Protein 3CTK (pdb70)

Structure (mmCIF, N/CA/C/O backbone):
data_3CTK
#
_entry.id   3CTK
#
_cell.length_a   40.838
_cell.length_b   77.501
_cell.length_c   79.383
_cell.angle_alpha   90.00
_cell.angle_beta   90.00
_cell.angle_gamma   90.00
#
_symmetry.space_group_name_H-M   'P 21 21 21'
#
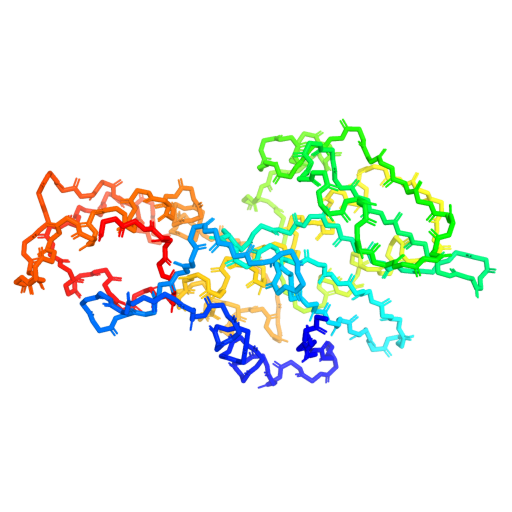loop_
_entity.id
_entity.type
_entity.pdbx_description
1 polymer 'rRNA N-glycosidase'
2 water water
#
loop_
_atom_site.group_PDB
_atom_site.id
_atom_site.type_symbol
_atom_site.label_atom_id
_atom_site.label_alt_id
_atom_site.label_comp_id
_atom_site.label_asym_id
_atom_site.label_entity_id
_atom_site.label_seq_id
_atom_site.pdbx_PDB_ins_code
_atom_site.Cartn_x
_atom_site.Cartn_y
_atom_site.Cartn_z
_atom_site.occupancy
_atom_site.B_iso_or_equiv
_atom_site.auth_seq_id
_atom_site.auth_comp_id
_atom_site.auth_asym_id
_atom_site.auth_atom_id
_atom_site.pdbx_PDB_model_num
ATOM 1 N N . TYR A 1 1 ? 9.382 52.219 7.310 1.00 13.48 1 TYR A N 1
ATOM 2 C CA . TYR A 1 1 ? 10.010 50.919 7.682 1.00 12.83 1 TYR A CA 1
ATOM 3 C C . TYR A 1 1 ? 11.202 51.150 8.608 1.00 12.61 1 TYR A C 1
ATOM 4 O O . TYR A 1 1 ? 11.927 52.137 8.461 1.00 13.89 1 TYR A O 1
ATOM 13 N N . ASN A 1 2 ? 11.402 50.248 9.564 1.00 10.99 2 ASN A N 1
ATOM 14 C CA . ASN A 1 2 ? 12.520 50.382 10.494 1.00 10.88 2 ASN A CA 1
ATOM 15 C C . ASN A 1 2 ? 13.811 49.909 9.843 1.00 10.32 2 ASN A C 1
ATOM 16 O O . ASN A 1 2 ? 13.785 49.117 8.900 1.00 8.91 2 ASN A O 1
ATOM 21 N N . THR A 1 3 ? 14.935 50.394 10.358 1.00 10.20 3 THR A N 1
ATOM 22 C CA . THR A 1 3 ? 16.249 50.041 9.835 1.00 10.80 3 THR A CA 1
ATOM 23 C C . THR A 1 3 ? 17.181 49.514 10.923 1.00 11.54 3 THR A C 1
ATOM 24 O O . THR A 1 3 ? 17.199 50.028 12.042 1.00 11.61 3 THR A O 1
ATOM 28 N N . VAL A 1 4 ? 17.941 48.478 10.585 1.00 8.21 4 VAL A N 1
ATOM 29 C CA . VAL A 1 4 ? 18.930 47.906 11.489 1.00 9.46 4 VAL A CA 1
ATOM 30 C C . VAL A 1 4 ? 20.224 48.073 10.701 1.00 9.91 4 VAL A C 1
ATOM 31 O O . VAL A 1 4 ? 20.228 47.896 9.482 1.00 10.06 4 VAL A O 1
ATOM 35 N N . SER A 1 5 ? 21.315 48.426 11.373 1.00 9.74 5 SER A N 1
ATOM 36 C CA . SER A 1 5 ? 22.570 48.653 10.660 1.00 9.62 5 SER A CA 1
ATOM 37 C C . SER A 1 5 ? 23.745 47.784 11.081 1.00 9.65 5 SER A C 1
ATOM 38 O O . SER A 1 5 ? 23.839 47.353 12.229 1.00 9.90 5 SER A O 1
ATOM 41 N N . PHE A 1 6 ? 24.644 47.543 10.131 1.00 8.68 6 PHE A N 1
ATOM 42 C CA . PHE A 1 6 ? 25.839 46.748 10.368 1.00 8.41 6 PHE A CA 1
ATOM 43 C C . PHE A 1 6 ? 27.001 47.301 9.544 1.00 8.75 6 PHE A C 1
ATOM 44 O O . PHE A 1 6 ? 26.932 47.356 8.315 1.00 7.74 6 PHE A O 1
ATOM 52 N N . ASN A 1 7 ? 28.058 47.732 10.227 1.00 7.46 7 ASN A N 1
ATOM 53 C CA . ASN A 1 7 ? 29.236 48.261 9.548 1.00 8.14 7 ASN A CA 1
ATOM 54 C C . ASN A 1 7 ? 30.267 47.141 9.491 1.00 7.31 7 ASN A C 1
ATOM 55 O O . ASN A 1 7 ? 30.632 46.575 10.522 1.00 8.03 7 ASN A O 1
ATOM 60 N N . LEU A 1 8 ? 30.734 46.823 8.286 1.00 7.70 8 LEU A N 1
ATOM 61 C CA . LEU A 1 8 ? 31.690 45.736 8.099 1.00 8.32 8 LEU A CA 1
ATOM 62 C C . LEU A 1 8 ? 33.068 45.980 8.709 1.00 10.13 8 LEU A C 1
ATOM 63 O O . LEU A 1 8 ? 33.921 45.095 8.698 1.00 10.56 8 LEU A O 1
ATOM 68 N N . GLY A 1 9 ? 33.276 47.178 9.242 1.00 9.67 9 GLY A N 1
ATOM 69 C CA . GLY A 1 9 ? 34.539 47.495 9.882 1.00 11.41 9 GLY A CA 1
ATOM 70 C C . GLY A 1 9 ? 34.441 47.227 11.376 1.00 12.48 9 GLY A C 1
ATOM 71 O O . GLY A 1 9 ? 35.414 47.390 12.115 1.00 13.62 9 GLY A O 1
ATOM 72 N N . GLU A 1 10 ? 33.256 46.811 11.817 1.00 12.09 10 GLU A N 1
ATOM 73 C CA . GLU A 1 10 ? 32.997 46.515 13.226 1.00 12.26 10 GLU A CA 1
ATOM 74 C C . GLU A 1 10 ? 32.367 45.130 13.319 1.00 12.37 10 GLU A C 1
ATOM 75 O O . GLU A 1 10 ? 31.256 44.978 13.826 1.00 12.85 10 GLU A O 1
ATOM 81 N N . ALA A 1 11 ? 33.082 44.122 12.831 1.00 11.63 11 ALA A N 1
ATOM 82 C CA . ALA A 1 11 ? 32.573 42.755 12.826 1.00 12.65 11 ALA A CA 1
ATOM 83 C C . ALA A 1 11 ? 32.058 42.248 14.171 1.00 12.45 11 ALA A C 1
ATOM 84 O O . ALA A 1 11 ? 31.108 41.471 14.217 1.00 10.79 11 ALA A O 1
ATOM 86 N N . TYR A 1 12 ? 32.672 42.690 15.264 1.00 12.47 12 TYR A N 1
ATOM 87 C CA . TYR A 1 12 ? 32.266 42.238 16.594 1.00 12.76 12 TYR A CA 1
ATOM 88 C C . TYR A 1 12 ? 30.843 42.633 16.993 1.00 12.57 12 TYR A C 1
ATOM 89 O O . TYR A 1 12 ? 30.307 42.116 17.973 1.00 12.60 12 TYR A O 1
ATOM 98 N N . GLU A 1 13 ? 30.229 43.538 16.235 1.00 11.18 13 GLU A N 1
ATOM 99 C CA . GLU A 1 13 ? 28.862 43.977 16.517 1.00 10.92 13 GLU A CA 1
ATOM 100 C C . GLU A 1 13 ? 27.827 43.038 15.893 1.00 9.81 13 GLU A C 1
ATOM 101 O O . GLU A 1 13 ? 26.622 43.182 16.118 1.00 9.32 13 GLU A O 1
ATOM 107 N N . TYR A 1 14 ? 28.306 42.073 15.118 1.00 8.57 14 TYR A N 1
ATOM 108 C CA . TYR A 1 14 ? 27.432 41.126 14.433 1.00 9.09 14 TYR A CA 1
ATOM 109 C C . TYR A 1 14 ? 26.372 40.467 15.319 1.00 9.27 14 TYR A C 1
ATOM 110 O O . TYR A 1 14 ? 25.188 40.468 14.978 1.00 9.44 14 TYR A O 1
ATOM 119 N N . PRO A 1 15 ? 26.774 39.887 16.461 1.00 9.77 15 PRO A N 1
ATOM 120 C CA . PRO A 1 15 ? 25.754 39.253 17.306 1.00 10.72 15 PRO A CA 1
ATOM 121 C C . PRO A 1 15 ? 24.629 40.201 17.728 1.00 10.06 15 PRO A C 1
ATOM 122 O O . PRO A 1 15 ? 23.460 39.808 17.772 1.00 11.05 15 PRO A O 1
ATOM 126 N N . THR A 1 16 ? 24.977 41.445 18.039 1.00 10.38 16 THR A N 1
ATOM 127 C CA . THR A 1 16 ? 23.973 42.426 18.446 1.00 9.94 16 THR A CA 1
ATOM 128 C C . THR A 1 16 ? 23.073 42.771 17.260 1.00 9.02 16 THR A C 1
ATOM 129 O O . THR A 1 16 ? 21.858 42.928 17.407 1.00 7.43 16 THR A O 1
ATOM 133 N N . PHE A 1 17 ? 23.688 42.883 16.088 1.00 8.71 17 PHE A N 1
ATOM 134 C CA . PHE A 1 17 ? 22.992 43.189 14.839 1.00 8.32 17 PHE A CA 1
ATOM 135 C C . PHE A 1 17 ? 21.930 42.129 14.530 1.00 8.33 17 PHE A C 1
ATOM 136 O O . PHE A 1 17 ? 20.777 42.452 14.229 1.00 7.02 17 PHE A O 1
ATOM 144 N N . ILE A 1 18 ? 22.322 40.861 14.603 1.00 8.10 18 ILE A N 1
ATOM 145 C CA . ILE A 1 18 ? 21.397 39.769 14.324 1.00 7.88 18 ILE A CA 1
ATOM 146 C C . ILE A 1 18 ? 20.255 39.731 15.336 1.00 8.27 18 ILE A C 1
ATOM 147 O O . ILE A 1 18 ? 19.111 39.474 14.969 1.00 7.92 18 ILE A O 1
ATOM 152 N N . GLN A 1 19 ? 20.553 39.990 16.607 1.00 8.10 19 GLN A N 1
ATOM 153 C CA . GLN A 1 19 ? 19.497 39.976 17.611 1.00 8.48 19 GLN A CA 1
ATOM 154 C C . GLN A 1 19 ? 18.520 41.118 17.359 1.00 8.03 19 GLN A C 1
ATOM 155 O O . GLN A 1 19 ? 17.307 40.947 17.514 1.00 7.54 19 GLN A O 1
ATOM 161 N N . ASP A 1 20 ? 19.033 42.279 16.957 1.00 7.16 20 ASP A N 1
ATOM 162 C CA . ASP A 1 20 ? 18.151 43.410 16.682 1.00 8.37 20 ASP A CA 1
ATOM 163 C C . ASP A 1 20 ? 17.249 43.122 15.483 1.00 7.47 20 ASP A C 1
ATOM 164 O O . ASP A 1 20 ? 16.097 43.565 15.447 1.00 7.41 20 ASP A O 1
ATOM 169 N N . LEU A 1 21 ? 17.766 42.380 14.505 1.00 6.60 21 LEU A N 1
ATOM 170 C CA . LEU A 1 21 ? 16.973 42.023 13.332 1.00 5.41 21 LEU A CA 1
ATOM 171 C C . LEU A 1 21 ? 15.871 41.049 13.750 1.00 4.88 21 LEU A C 1
ATOM 172 O O . LEU A 1 21 ? 14.725 41.172 13.314 1.00 5.01 21 LEU A O 1
ATOM 177 N N . ARG A 1 22 ? 16.205 40.085 14.604 1.00 3.45 22 ARG A N 1
ATOM 178 C CA . ARG A 1 22 ? 15.193 39.134 15.065 1.00 5.10 22 ARG A CA 1
ATOM 179 C C . ARG A 1 22 ? 14.074 39.867 15.804 1.00 6.26 22 ARG A C 1
ATOM 180 O O . ARG A 1 22 ? 12.908 39.499 15.693 1.00 5.41 22 ARG A O 1
ATOM 188 N N . ASN A 1 23 ? 14.436 40.896 16.566 1.00 6.53 23 ASN A N 1
ATOM 189 C CA . ASN A 1 23 ? 13.449 41.670 17.313 1.00 8.16 23 ASN A CA 1
ATOM 190 C C . ASN A 1 23 ? 12.437 42.313 16.364 1.00 7.89 23 ASN A C 1
ATOM 191 O O . ASN A 1 23 ? 11.252 42.425 16.684 1.00 7.18 23 ASN A O 1
ATOM 196 N N . GLU A 1 24 ? 12.908 42.737 15.197 1.00 6.40 24 GLU A N 1
ATOM 197 C CA . GLU A 1 24 ? 12.038 43.356 14.200 1.00 8.86 24 GLU A CA 1
ATOM 198 C C . GLU A 1 24 ? 11.140 42.323 13.517 1.00 8.61 24 GLU A C 1
ATOM 199 O O . GLU A 1 24 ? 10.026 42.637 13.099 1.00 10.75 24 GLU A O 1
ATOM 205 N N . LEU A 1 25 ? 11.629 41.092 13.414 1.00 7.21 25 LEU A N 1
ATOM 206 C CA . LEU A 1 25 ? 10.888 40.017 12.759 1.00 6.56 25 LEU A CA 1
ATOM 207 C C . LEU A 1 25 ? 9.917 39.273 13.680 1.00 6.42 25 LEU A C 1
ATOM 208 O O . LEU A 1 25 ? 8.921 38.711 13.216 1.00 6.72 25 LEU A O 1
ATOM 213 N N . ALA A 1 26 ? 10.210 39.262 14.977 1.00 7.51 26 ALA A N 1
ATOM 214 C CA . ALA A 1 26 ? 9.370 38.555 15.945 1.00 7.10 26 ALA A CA 1
ATOM 215 C C . ALA A 1 26 ? 8.069 39.297 16.221 1.00 8.94 26 ALA A C 1
ATOM 216 O O . ALA A 1 26 ? 7.926 39.950 17.255 1.00 9.18 26 ALA A O 1
ATOM 218 N N . LYS A 1 27 ? 7.118 39.174 15.298 1.00 8.27 27 LYS A N 1
ATOM 219 C CA . LYS A 1 27 ? 5.828 39.848 15.422 1.00 9.55 27 LYS A CA 1
ATOM 220 C C . LYS A 1 27 ? 4.658 38.901 15.665 1.00 9.41 27 LYS A C 1
ATOM 221 O O . LYS A 1 27 ? 3.536 39.347 15.912 1.00 9.95 27 LYS A O 1
ATOM 227 N N . GLY A 1 28 ? 4.909 37.599 15.582 1.00 8.72 28 GLY A N 1
ATOM 228 C CA . GLY A 1 28 ? 3.840 36.640 15.794 1.00 9.07 28 GLY A CA 1
ATOM 229 C C . GLY A 1 28 ? 3.802 36.109 17.215 1.00 9.76 28 GLY A C 1
ATOM 230 O O . GLY A 1 28 ? 4.630 36.478 18.045 1.00 9.76 28 GLY A O 1
ATOM 231 N N . THR A 1 29 ? 2.832 35.248 17.501 1.00 8.64 29 THR A N 1
ATOM 232 C CA . THR A 1 29 ? 2.710 34.659 18.830 1.00 9.65 29 THR A CA 1
ATOM 233 C C . THR A 1 29 ? 3.785 33.589 18.994 1.00 8.36 29 THR A C 1
ATOM 234 O O . THR A 1 29 ? 3.901 32.692 18.164 1.00 8.27 29 THR A O 1
ATOM 238 N N . PRO A 1 30 ? 4.591 33.675 20.063 1.00 8.74 30 PRO A N 1
ATOM 239 C CA . PRO A 1 30 ? 5.650 32.689 20.296 1.00 8.90 30 PRO A CA 1
ATOM 240 C C . PRO A 1 30 ? 5.112 31.265 20.406 1.00 9.33 30 PRO A C 1
ATOM 241 O O . PRO A 1 30 ? 3.983 31.051 20.845 1.00 9.06 30 PRO A O 1
ATOM 245 N N . VAL A 1 31 ? 5.926 30.297 19.999 1.00 7.69 31 VAL A N 1
ATOM 246 C CA . VAL A 1 31 ? 5.548 28.893 20.092 1.00 6.76 31 VAL A CA 1
ATOM 247 C C . VAL A 1 31 ? 6.760 28.166 20.665 1.00 6.44 31 VAL A C 1
ATOM 248 O O . VAL A 1 31 ? 7.890 28.378 20.221 1.00 6.12 31 VAL A O 1
ATOM 252 N N . CYS A 1 32 ? 6.517 27.329 21.669 1.00 5.94 32 CYS A N 1
ATOM 253 C CA . CYS A 1 32 ? 7.582 26.593 22.342 1.00 7.10 32 CYS A CA 1
ATOM 254 C C . CYS A 1 32 ? 8.721 27.538 22.753 1.00 7.78 32 CYS A C 1
ATOM 255 O O . CYS A 1 32 ? 9.906 27.217 22.605 1.00 6.76 32 CYS A O 1
ATOM 258 N N . GLN A 1 33 ? 8.340 28.708 23.266 1.00 6.93 33 GLN A N 1
ATOM 259 C CA . GLN A 1 33 ? 9.292 29.717 23.732 1.00 8.53 33 GLN A CA 1
ATOM 260 C C . GLN A 1 33 ? 10.237 30.255 22.660 1.00 7.51 33 GLN A C 1
ATOM 261 O O . GLN A 1 33 ? 11.348 30.691 22.972 1.00 8.62 33 GLN A O 1
ATOM 267 N N . LEU A 1 34 ? 9.791 30.223 21.408 1.00 6.55 34 LEU A N 1
ATOM 268 C CA . LEU A 1 34 ? 10.584 30.714 20.282 1.00 5.49 34 LEU A CA 1
ATOM 269 C C . LEU A 1 34 ? 9.803 31.780 19.511 1.00 6.06 34 LEU A C 1
ATOM 270 O O . LEU A 1 34 ? 8.574 31.725 19.429 1.00 6.31 34 LEU A O 1
ATOM 275 N N . PRO A 1 35 ? 10.509 32.772 18.945 1.00 6.04 35 PRO A N 1
ATOM 276 C CA . PRO A 1 35 ? 9.888 33.853 18.173 1.00 6.27 35 PRO A CA 1
ATOM 277 C C . PRO A 1 35 ? 9.283 33.275 16.889 1.00 6.40 35 PRO A C 1
ATOM 278 O O . PRO A 1 35 ? 9.737 32.238 16.400 1.00 5.41 35 PRO A O 1
ATOM 282 N N . VAL A 1 36 ? 8.262 33.943 16.354 1.00 4.63 36 VAL A N 1
ATOM 283 C CA . VAL A 1 36 ? 7.592 33.494 15.135 1.00 5.00 36 VAL A CA 1
ATOM 284 C C . VAL A 1 36 ? 7.237 34.708 14.273 1.00 5.50 36 VAL A C 1
ATOM 285 O O . VAL A 1 36 ? 6.889 35.766 14.802 1.00 6.48 36 VAL A O 1
ATOM 289 N N . THR A 1 37 ? 7.340 34.568 12.953 1.00 5.02 37 THR A N 1
ATOM 290 C CA . THR A 1 37 ? 6.999 35.674 12.056 1.00 6.20 37 THR A CA 1
ATOM 291 C C . THR A 1 37 ? 5.488 35.696 11.812 1.00 5.93 37 THR A C 1
ATOM 292 O O . THR A 1 37 ? 4.784 34.743 12.146 1.00 7.34 37 THR A O 1
ATOM 296 N N . LEU A 1 38 ? 4.997 36.794 11.242 1.00 6.42 38 LEU A N 1
ATOM 297 C CA . LEU A 1 38 ? 3.577 36.933 10.912 1.00 7.58 38 LEU A CA 1
ATOM 298 C C . LEU A 1 38 ? 3.392 36.595 9.432 1.00 7.35 38 LEU A C 1
ATOM 299 O O . LEU A 1 38 ? 4.208 36.994 8.602 1.00 8.92 38 LEU A O 1
ATOM 304 N N . GLN A 1 39 ? 2.323 35.873 9.099 1.00 7.40 39 GLN A N 1
ATOM 305 C CA . GLN A 1 39 ? 2.064 35.507 7.708 1.00 6.09 39 GLN A CA 1
ATOM 306 C C . GLN A 1 39 ? 1.620 36.713 6.885 1.00 6.03 39 GLN A C 1
ATOM 307 O O . GLN A 1 39 ? 1.988 36.841 5.721 1.00 6.95 39 GLN A O 1
ATOM 313 N N . THR A 1 40 ? 0.811 37.581 7.484 1.00 7.45 40 THR A N 1
ATOM 314 C CA . THR A 1 40 ? 0.352 38.784 6.796 1.00 8.65 40 THR A CA 1
ATOM 315 C C . THR A 1 40 ? 0.501 39.973 7.730 1.00 8.92 40 THR A C 1
ATOM 316 O O . THR A 1 40 ? 0.405 39.844 8.953 1.00 9.38 40 THR A O 1
ATOM 320 N N . ILE A 1 41 ? 0.744 41.139 7.148 1.00 8.67 41 ILE A N 1
ATOM 321 C CA . ILE A 1 41 ? 0.919 42.341 7.941 1.00 8.50 41 ILE A CA 1
ATOM 322 C C . ILE A 1 41 ? 0.635 43.539 7.045 1.00 9.17 41 ILE A C 1
ATOM 323 O O . ILE A 1 41 ? 0.673 43.421 5.823 1.00 9.51 41 ILE A O 1
ATOM 328 N N . ALA A 1 42 ? 0.327 44.679 7.653 1.00 11.36 42 ALA A N 1
ATOM 329 C CA . ALA A 1 42 ? 0.027 45.891 6.898 1.00 11.51 42 ALA A CA 1
ATOM 330 C C . ALA A 1 42 ? 1.184 46.250 5.972 1.00 12.41 42 ALA A C 1
ATOM 331 O O . ALA A 1 42 ? 2.348 46.078 6.331 1.00 11.66 42 ALA A O 1
ATOM 333 N N . ASP A 1 43 ? 0.869 46.761 4.785 1.00 12.92 43 ASP A N 1
ATOM 334 C CA . ASP A 1 43 ? 1.917 47.117 3.837 1.00 14.85 43 ASP A CA 1
ATOM 335 C C . ASP A 1 43 ? 2.953 48.077 4.427 1.00 14.46 43 ASP A C 1
ATOM 336 O O . ASP A 1 43 ? 4.127 48.030 4.052 1.00 14.21 43 ASP A O 1
ATOM 341 N N . ASP A 1 44 ? 2.529 48.933 5.356 1.00 15.44 44 ASP A N 1
ATOM 342 C CA . ASP A 1 44 ? 3.433 49.906 5.972 1.00 17.34 44 ASP A CA 1
ATOM 343 C C . ASP A 1 44 ? 4.409 49.310 6.984 1.00 16.36 44 ASP A C 1
ATOM 344 O O . ASP A 1 44 ? 5.281 50.018 7.494 1.00 15.74 44 ASP A O 1
ATOM 353 N N . LYS A 1 45 ? 4.270 48.021 7.282 1.00 14.15 45 LYS A N 1
ATOM 354 C CA . LYS A 1 45 ? 5.158 47.366 8.237 1.00 13.68 45 LYS A CA 1
ATOM 355 C C . LYS A 1 45 ? 5.682 46.064 7.644 1.00 10.83 45 LYS A C 1
ATOM 356 O O . LYS A 1 45 ? 6.283 45.240 8.342 1.00 9.28 45 LYS A O 1
ATOM 362 N N . ARG A 1 46 ? 5.468 45.908 6.342 1.00 8.67 46 ARG A N 1
ATOM 363 C CA . ARG A 1 46 ? 5.855 44.712 5.610 1.00 7.56 46 ARG A CA 1
ATOM 364 C C . ARG A 1 46 ? 7.356 44.469 5.451 1.00 6.60 46 ARG A C 1
ATOM 365 O O . ARG A 1 46 ? 7.775 43.323 5.294 1.00 4.48 46 ARG A O 1
ATOM 373 N N . PHE A 1 47 ? 8.166 45.523 5.497 1.00 7.09 47 PHE A N 1
ATOM 374 C CA . PHE A 1 47 ? 9.608 45.350 5.320 1.00 7.13 47 PHE A CA 1
ATOM 375 C C . PHE A 1 47 ? 10.488 45.956 6.400 1.00 8.43 47 PHE A C 1
ATOM 376 O O . PHE A 1 47 ? 10.096 46.892 7.094 1.00 8.47 47 PHE A O 1
ATOM 384 N N . VAL A 1 48 ? 11.687 45.398 6.538 1.00 6.86 48 VAL A N 1
ATOM 385 C CA . VAL A 1 48 ? 12.676 45.920 7.469 1.00 7.28 48 VAL A CA 1
ATOM 386 C C . VAL A 1 48 ? 13.890 46.175 6.587 1.00 7.27 48 VAL A C 1
ATOM 387 O O . VAL A 1 48 ? 14.189 45.384 5.693 1.00 6.75 48 VAL A O 1
ATOM 391 N N . LEU A 1 49 ? 14.571 47.291 6.815 1.00 6.43 49 LEU A N 1
ATOM 392 C CA . LEU A 1 49 ? 15.735 47.634 6.014 1.00 6.99 49 LEU A CA 1
ATOM 393 C C . LEU A 1 49 ? 17.031 47.351 6.768 1.00 6.88 49 LEU A C 1
ATOM 394 O O . LEU A 1 49 ? 17.149 47.637 7.960 1.00 5.53 49 LEU A O 1
ATOM 399 N N . VAL A 1 50 ? 17.999 46.779 6.061 1.00 7.07 50 VAL A N 1
ATOM 400 C CA . VAL A 1 50 ? 19.293 46.445 6.642 1.00 8.22 50 VAL A CA 1
ATOM 401 C C . VAL A 1 50 ? 20.382 47.240 5.926 1.00 8.24 50 VAL A C 1
ATOM 402 O O . VAL A 1 50 ? 20.699 46.970 4.769 1.00 7.29 50 VAL A O 1
ATOM 406 N N . ASP A 1 51 ? 20.940 48.227 6.621 1.00 8.34 51 ASP A N 1
ATOM 407 C CA . ASP A 1 51 ? 21.991 49.076 6.064 1.00 9.52 51 ASP A CA 1
ATOM 408 C C . ASP A 1 51 ? 23.368 48.477 6.316 1.00 9.64 51 ASP A C 1
ATOM 409 O O . ASP A 1 51 ? 23.826 48.418 7.459 1.00 11.47 51 ASP A O 1
ATOM 414 N N . ILE A 1 52 ? 24.024 48.038 5.247 1.00 6.68 52 ILE A N 1
ATOM 415 C CA . ILE A 1 52 ? 25.355 47.447 5.354 1.00 7.66 52 ILE A CA 1
ATOM 416 C C . ILE A 1 52 ? 26.366 48.413 4.759 1.00 7.26 52 ILE A C 1
ATOM 417 O O . ILE A 1 52 ? 26.268 48.778 3.585 1.00 7.50 52 ILE A O 1
ATOM 422 N N . THR A 1 53 ? 27.335 48.826 5.573 1.00 7.30 53 THR A N 1
ATOM 423 C CA . THR A 1 53 ? 28.360 49.767 5.132 1.00 6.99 53 THR A CA 1
ATOM 424 C C . THR A 1 53 ? 29.743 49.119 5.132 1.00 6.98 53 THR A C 1
ATOM 425 O O . THR A 1 53 ? 30.126 48.457 6.093 1.00 7.47 53 THR A O 1
ATOM 429 N N . THR A 1 54 ? 30.486 49.326 4.050 1.00 6.23 54 THR A N 1
ATOM 430 C CA . THR A 1 54 ? 31.829 48.762 3.906 1.00 6.84 54 THR A CA 1
ATOM 431 C C . THR A 1 54 ? 32.882 49.667 4.541 1.00 7.75 54 THR A C 1
ATOM 432 O O . THR A 1 54 ? 32.600 50.815 4.880 1.00 9.03 54 THR A O 1
ATOM 436 N N . THR A 1 55 ? 34.098 49.153 4.703 1.00 8.39 55 THR A N 1
ATOM 437 C CA . THR A 1 55 ? 35.166 49.968 5.268 1.00 8.99 55 THR A CA 1
ATOM 438 C C . THR A 1 55 ? 35.539 51.037 4.240 1.00 10.38 55 THR A C 1
ATOM 439 O O . THR A 1 55 ? 36.186 52.030 4.572 1.00 11.15 55 THR A O 1
ATOM 443 N N . SER A 1 56 ? 35.126 50.826 2.993 1.00 8.95 56 SER A N 1
ATOM 444 C CA . SER A 1 56 ? 35.401 51.777 1.922 1.00 10.79 56 SER A CA 1
ATOM 445 C C . SER A 1 56 ? 34.311 52.849 1.880 1.00 12.16 56 SER A C 1
ATOM 446 O O . SER A 1 56 ? 34.248 53.653 0.947 1.00 11.02 56 SER A O 1
ATOM 449 N N . LYS A 1 57 ? 33.440 52.831 2.886 1.00 10.97 57 LYS A N 1
ATOM 450 C CA . LYS A 1 57 ? 32.374 53.821 3.022 1.00 12.72 57 LYS A CA 1
ATOM 451 C C . LYS A 1 57 ? 31.219 53.746 2.026 1.00 12.97 57 LYS A C 1
ATOM 452 O O . LYS A 1 57 ? 30.562 54.753 1.755 1.00 13.78 57 LYS A O 1
ATOM 458 N N . LYS A 1 58 ? 30.969 52.562 1.480 1.00 10.84 58 LYS A N 1
ATOM 459 C CA . LYS A 1 58 ? 29.865 52.390 0.546 1.00 8.87 58 LYS A CA 1
ATOM 460 C C . LYS A 1 58 ? 28.754 51.637 1.274 1.00 9.07 58 LYS A C 1
ATOM 461 O O . LYS A 1 58 ? 29.015 50.684 2.010 1.00 9.07 58 LYS A O 1
ATOM 467 N N . THR A 1 59 ? 27.516 52.077 1.086 1.00 7.75 59 THR A N 1
ATOM 468 C CA . THR A 1 59 ? 26.390 51.440 1.751 1.00 7.04 59 THR A CA 1
ATOM 469 C C . THR A 1 59 ? 25.345 50.896 0.789 1.00 7.58 59 THR A C 1
ATOM 470 O O . THR A 1 59 ? 25.072 51.482 -0.261 1.00 6.57 59 THR A O 1
ATOM 474 N N . VAL A 1 60 ? 24.768 49.760 1.159 1.00 7.20 60 VAL A N 1
ATOM 475 C CA . VAL A 1 60 ? 23.703 49.151 0.380 1.00 6.32 60 VAL A CA 1
ATOM 476 C C . VAL A 1 60 ? 22.574 48.903 1.374 1.00 6.57 60 VAL A C 1
ATOM 477 O O . VAL A 1 60 ? 22.800 48.328 2.434 1.00 8.56 60 VAL A O 1
ATOM 484 N N . LYS A 1 61 ? 21.376 49.383 1.053 1.00 6.28 61 LYS A N 1
ATOM 485 C CA . LYS A 1 61 ? 20.218 49.201 1.922 1.00 7.05 61 LYS A CA 1
ATOM 486 C C . LYS A 1 61 ? 19.435 47.998 1.418 1.00 5.41 61 LYS A C 1
ATOM 487 O O . LYS A 1 61 ? 18.773 48.073 0.387 1.00 6.21 61 LYS A O 1
ATOM 493 N N . VAL A 1 62 ? 19.508 46.892 2.150 1.00 4.81 62 VAL A N 1
ATOM 494 C CA . VAL A 1 62 ? 18.828 45.659 1.758 1.00 4.68 62 VAL A CA 1
ATOM 495 C C . VAL A 1 62 ? 17.438 45.544 2.382 1.00 5.64 62 VAL A C 1
ATOM 496 O O . VAL A 1 62 ? 17.276 45.685 3.593 1.00 6.79 62 VAL A O 1
ATOM 500 N N . ALA A 1 63 ? 16.439 45.276 1.549 1.00 4.33 63 ALA A N 1
ATOM 501 C CA . ALA A 1 63 ? 15.063 45.148 2.022 1.00 3.66 63 ALA A CA 1
ATOM 502 C C . ALA A 1 63 ? 14.686 43.694 2.274 1.00 4.02 63 ALA A C 1
ATOM 503 O O . ALA A 1 63 ? 14.899 42.833 1.421 1.00 4.09 63 ALA A O 1
ATOM 505 N N . ILE A 1 64 ? 14.118 43.435 3.449 1.00 3.97 64 ILE A N 1
ATOM 506 C CA . ILE A 1 64 ? 13.701 42.089 3.832 1.00 3.77 64 ILE A CA 1
ATOM 507 C C . ILE A 1 64 ? 12.209 42.045 4.175 1.00 4.23 64 ILE A C 1
ATOM 508 O O . ILE A 1 64 ? 11.708 42.882 4.924 1.00 3.68 64 ILE A O 1
ATOM 513 N N . ASP A 1 65 ? 11.514 41.063 3.609 1.00 3.69 65 ASP A N 1
ATOM 514 C CA . ASP A 1 65 ? 10.082 40.849 3.832 1.00 4.49 65 ASP A CA 1
ATOM 515 C C . ASP A 1 65 ? 9.966 40.245 5.235 1.00 4.96 65 ASP A C 1
ATOM 516 O O . ASP A 1 65 ? 10.469 39.152 5.472 1.00 4.42 65 ASP A O 1
ATOM 521 N N . VAL A 1 66 ? 9.302 40.935 6.160 1.00 5.26 66 VAL A N 1
ATOM 522 C CA . VAL A 1 66 ? 9.208 40.418 7.525 1.00 5.83 66 VAL A CA 1
ATOM 523 C C . VAL A 1 66 ? 8.352 39.175 7.694 1.00 5.96 66 VAL A C 1
ATOM 524 O O . VAL A 1 66 ? 8.461 38.480 8.708 1.00 6.97 66 VAL A O 1
ATOM 528 N N . THR A 1 67 ? 7.506 38.875 6.717 1.00 5.77 67 THR A N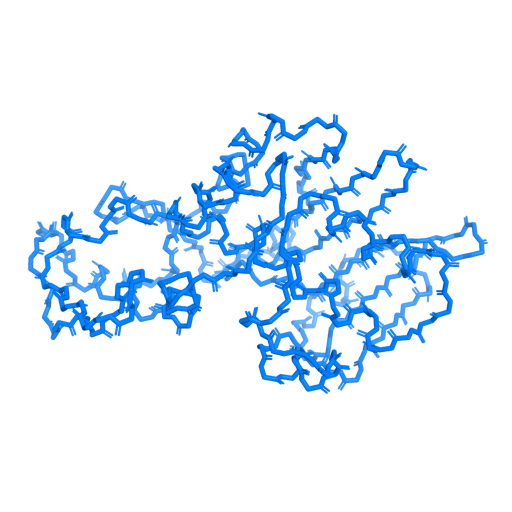 1
ATOM 529 C CA . THR A 1 67 ? 6.652 37.696 6.843 1.00 6.66 67 THR A CA 1
ATOM 530 C C . THR A 1 67 ? 7.420 36.393 6.637 1.00 6.86 67 THR A C 1
ATOM 531 O O . THR A 1 67 ? 7.098 35.376 7.256 1.00 8.12 67 THR A O 1
ATOM 535 N N . ASP A 1 68 ? 8.452 36.423 5.796 1.00 6.80 68 ASP A N 1
ATOM 536 C CA . ASP A 1 68 ? 9.225 35.217 5.509 1.00 6.71 68 ASP A CA 1
ATOM 537 C C . ASP A 1 68 ? 10.745 35.388 5.520 1.00 6.22 68 ASP A C 1
ATOM 538 O O . ASP A 1 68 ? 11.478 34.453 5.191 1.00 6.59 68 ASP A O 1
ATOM 543 N N . VAL A 1 69 ? 11.206 36.575 5.906 1.00 5.07 69 VAL A N 1
ATOM 544 C CA . VAL A 1 69 ? 12.630 36.910 5.961 1.00 6.14 69 VAL A CA 1
ATOM 545 C C . VAL A 1 69 ? 13.317 36.805 4.587 1.00 6.78 69 VAL A C 1
ATOM 546 O O . VAL A 1 69 ? 14.521 36.574 4.503 1.00 7.27 69 VAL A O 1
ATOM 550 N N . TYR A 1 70 ? 12.551 36.987 3.512 1.00 7.75 70 TYR A N 1
ATOM 551 C CA . TYR A 1 70 ? 13.109 36.938 2.159 1.00 7.02 70 TYR A CA 1
ATOM 552 C C . TYR A 1 70 ? 13.695 38.293 1.770 1.00 7.51 70 TYR A C 1
ATOM 553 O O . TYR A 1 70 ? 13.060 39.325 1.976 1.00 5.58 70 TYR A O 1
ATOM 562 N N . VAL A 1 71 ? 14.898 38.293 1.208 1.00 5.87 71 VAL A N 1
ATOM 563 C CA . VAL A 1 71 ? 15.490 39.537 0.732 1.00 5.04 71 VAL A CA 1
ATOM 564 C C . VAL A 1 71 ? 14.777 39.762 -0.603 1.00 5.25 71 VAL A C 1
ATOM 565 O O . VAL A 1 71 ? 14.663 38.832 -1.404 1.00 4.72 71 VAL A O 1
ATOM 569 N N . VAL A 1 72 ? 14.272 40.970 -0.837 1.00 4.50 72 VAL A N 1
ATOM 570 C CA . VAL A 1 72 ? 13.561 41.253 -2.084 1.00 4.13 72 VAL A CA 1
ATOM 571 C C . VAL A 1 72 ? 14.315 42.206 -3.013 1.00 4.49 72 VAL A C 1
ATOM 572 O O . VAL A 1 72 ? 13.993 42.311 -4.198 1.00 4.16 72 VAL A O 1
ATOM 576 N N . GLY A 1 73 ? 15.324 42.887 -2.477 1.00 3.58 73 GLY A N 1
ATOM 577 C CA . GLY A 1 73 ? 16.094 43.814 -3.287 1.00 2.52 73 GLY A CA 1
ATOM 578 C C . GLY A 1 73 ? 16.948 44.714 -2.423 1.00 3.17 73 GLY A C 1
ATOM 579 O O . GLY A 1 73 ? 17.035 44.519 -1.211 1.00 3.78 73 GLY A O 1
ATOM 580 N N . TYR A 1 74 ? 17.592 45.697 -3.039 1.00 2.67 74 TYR A N 1
ATOM 581 C CA . TYR A 1 74 ? 18.434 46.622 -2.296 1.00 2.93 74 TYR A CA 1
ATOM 582 C C . TYR A 1 74 ? 18.546 47.945 -3.025 1.00 5.27 74 TYR A C 1
ATOM 583 O O . TYR A 1 74 ? 18.144 48.070 -4.182 1.00 6.81 74 TYR A O 1
ATOM 592 N N . GLN A 1 75 ? 19.086 48.937 -2.334 1.00 5.19 75 GLN A N 1
ATOM 593 C CA . GLN A 1 75 ? 19.287 50.246 -2.928 1.00 5.48 75 GLN A CA 1
ATOM 594 C C . GLN A 1 75 ? 20.764 50.588 -2.796 1.00 6.58 75 GLN A C 1
ATOM 595 O O . GLN A 1 75 ? 21.337 50.497 -1.708 1.00 7.27 75 GLN A O 1
ATOM 601 N N . ASP A 1 76 ? 21.388 50.945 -3.910 1.00 7.20 76 ASP A N 1
ATOM 602 C CA . ASP A 1 76 ? 22.792 51.328 -3.891 1.00 9.33 76 ASP A CA 1
ATOM 603 C C . ASP A 1 76 ? 22.880 52.673 -4.602 1.00 9.50 76 ASP A C 1
ATOM 604 O O . ASP A 1 76 ? 21.930 53.461 -4.546 1.00 7.54 76 ASP A O 1
ATOM 609 N N . LYS A 1 77 ? 24.001 52.953 -5.254 1.00 9.46 77 LYS A N 1
ATOM 610 C CA . LYS A 1 77 ? 24.137 54.223 -5.954 1.00 12.57 77 LYS A CA 1
ATOM 611 C C . LYS A 1 77 ? 24.622 54.047 -7.384 1.00 11.69 77 LYS A C 1
ATOM 612 O O . LYS A 1 77 ? 25.296 53.074 -7.711 1.00 12.71 77 LYS A O 1
ATOM 618 N N . TRP A 1 78 ? 24.241 54.987 -8.238 1.00 12.98 78 TRP A N 1
ATOM 619 C CA . TRP A 1 78 ? 24.677 54.998 -9.628 1.00 13.84 78 TRP A CA 1
ATOM 620 C C . TRP A 1 78 ? 24.675 56.437 -10.113 1.00 14.78 78 TRP A C 1
ATOM 621 O O . TRP A 1 78 ? 23.653 57.118 -10.062 1.00 13.95 78 TRP A O 1
ATOM 632 N N . ASP A 1 79 ? 25.835 56.895 -10.569 1.00 17.72 79 ASP A N 1
ATOM 633 C CA . ASP A 1 79 ? 25.980 58.253 -11.072 1.00 20.44 79 ASP A CA 1
ATOM 634 C C . ASP A 1 79 ? 25.589 59.288 -10.018 1.00 21.31 79 ASP A C 1
ATOM 635 O O . ASP A 1 79 ? 24.982 60.312 -10.330 1.00 21.90 79 ASP A O 1
ATOM 640 N N . GLY A 1 80 ? 25.935 59.005 -8.766 1.00 21.86 80 GLY A N 1
ATOM 641 C CA . GLY A 1 80 ? 25.634 59.928 -7.684 1.00 21.71 80 GLY A CA 1
ATOM 642 C C . GLY A 1 80 ? 24.197 59.933 -7.203 1.00 21.37 80 GLY A C 1
ATOM 643 O O . GLY A 1 80 ? 23.838 60.718 -6.322 1.00 23.09 80 GLY A O 1
ATOM 644 N N . LYS A 1 81 ? 23.368 59.065 -7.771 1.00 19.24 81 LYS A N 1
ATOM 645 C CA . LYS A 1 81 ? 21.969 58.996 -7.374 1.00 17.48 81 LYS A CA 1
ATOM 646 C C . LYS A 1 81 ? 21.587 57.591 -6.920 1.00 13.86 81 LYS A C 1
ATOM 647 O O . LYS A 1 81 ? 22.268 56.618 -7.244 1.00 12.07 81 LYS A O 1
ATOM 653 N N . ASP A 1 82 ? 20.497 57.489 -6.167 1.00 11.16 82 ASP A N 1
ATOM 654 C CA . ASP A 1 82 ? 20.055 56.187 -5.682 1.00 10.13 82 ASP A CA 1
ATOM 655 C C . ASP A 1 82 ? 19.597 55.303 -6.830 1.00 7.51 82 ASP A C 1
ATOM 656 O O . ASP A 1 82 ? 19.162 55.788 -7.875 1.00 7.10 82 ASP A O 1
ATOM 661 N N . ARG A 1 83 ? 19.707 53.998 -6.625 1.00 6.16 83 ARG A N 1
ATOM 662 C CA . ARG A 1 83 ? 19.282 53.020 -7.616 1.00 6.09 83 ARG A CA 1
ATOM 663 C C . ARG A 1 83 ? 18.646 51.860 -6.869 1.00 5.83 83 ARG A C 1
ATOM 664 O O . ARG A 1 83 ? 19.241 51.324 -5.929 1.00 7.21 83 ARG A O 1
ATOM 672 N N . ALA A 1 84 ? 17.435 51.488 -7.277 1.00 4.65 84 ALA A N 1
ATOM 673 C CA . ALA A 1 84 ? 16.720 50.380 -6.651 1.00 5.70 84 ALA A CA 1
ATOM 674 C C . ALA A 1 84 ? 16.881 49.150 -7.527 1.00 5.40 84 ALA A C 1
ATOM 675 O O . ALA A 1 84 ? 16.643 49.199 -8.734 1.00 6.51 84 ALA A O 1
ATOM 677 N N . VAL A 1 85 ? 17.298 48.048 -6.917 1.00 3.25 85 VAL A N 1
ATOM 678 C CA . VAL A 1 85 ? 17.494 46.808 -7.647 1.00 3.33 85 VAL A CA 1
ATOM 679 C C . VAL A 1 85 ? 16.613 45.744 -7.010 1.00 5.34 85 VAL A C 1
ATOM 680 O O . VAL A 1 85 ? 16.736 45.452 -5.817 1.00 5.83 85 VAL A O 1
ATOM 684 N N . PHE A 1 86 ? 15.718 45.167 -7.805 1.00 4.99 86 PHE A N 1
ATOM 685 C CA . PHE A 1 86 ? 14.811 44.147 -7.293 1.00 5.62 86 PHE A CA 1
ATOM 686 C C . PHE A 1 86 ? 14.990 42.792 -7.951 1.00 5.18 86 PHE A C 1
ATOM 687 O O . PHE A 1 86 ? 15.289 42.698 -9.138 1.00 6.09 86 PHE A O 1
ATOM 695 N N . LEU A 1 87 ? 14.791 41.741 -7.166 1.00 5.18 87 LEU A N 1
ATOM 696 C CA . LEU A 1 87 ? 14.858 40.387 -7.689 1.00 5.32 87 LEU A CA 1
ATOM 697 C C . LEU A 1 87 ? 13.543 40.206 -8.440 1.00 6.46 87 LEU A C 1
ATOM 698 O O . LEU A 1 87 ? 12.581 40.937 -8.194 1.00 6.30 87 LEU A O 1
ATOM 703 N N . ASP A 1 88 ? 13.493 39.252 -9.362 1.00 5.11 88 ASP A N 1
ATOM 704 C CA . ASP A 1 88 ? 12.265 39.012 -10.106 1.00 8.22 88 ASP A CA 1
ATOM 705 C C . ASP A 1 88 ? 11.302 38.237 -9.209 1.00 8.89 88 ASP A C 1
ATOM 706 O O . ASP A 1 88 ? 11.717 37.585 -8.247 1.00 7.55 88 ASP A O 1
ATOM 711 N N . LYS A 1 89 ? 10.011 38.343 -9.504 1.00 9.73 89 LYS A N 1
ATOM 712 C CA . LYS A 1 89 ? 8.983 37.624 -8.756 1.00 10.92 89 LYS A CA 1
ATOM 713 C C . LYS A 1 89 ? 8.794 38.014 -7.288 1.00 10.74 89 LYS A C 1
ATOM 714 O O . LYS A 1 89 ? 8.364 37.186 -6.484 1.00 11.71 89 LYS A O 1
ATOM 720 N N . VAL A 1 90 ? 9.115 39.252 -6.926 1.00 8.43 90 VAL A N 1
ATOM 721 C CA . VAL A 1 90 ? 8.915 39.684 -5.546 1.00 8.20 90 VAL A CA 1
ATOM 722 C C . VAL A 1 90 ? 7.492 40.237 -5.425 1.00 10.04 90 VAL A C 1
ATOM 723 O O . VAL A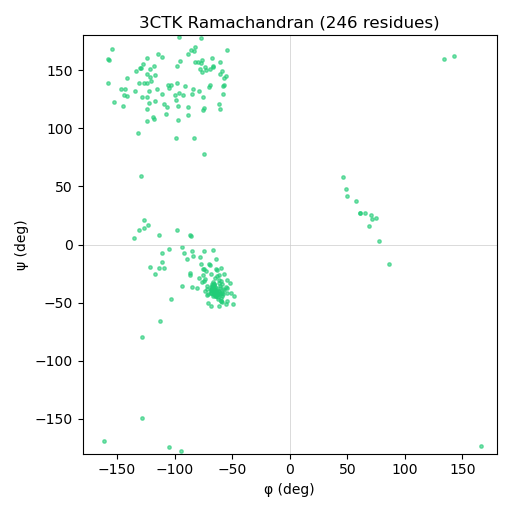 1 90 ? 6.844 40.526 -6.435 1.00 8.71 90 VAL A O 1
ATOM 727 N N . PRO A 1 91 ? 6.979 40.376 -4.192 1.00 10.29 91 PRO A N 1
ATOM 728 C CA . PRO A 1 91 ? 5.620 40.900 -4.011 1.00 10.23 91 PRO A CA 1
ATOM 729 C C . PRO A 1 91 ? 5.435 42.254 -4.691 1.00 10.02 91 PRO A C 1
ATOM 730 O O . PRO A 1 91 ? 6.356 43.069 -4.725 1.00 8.82 91 PRO A O 1
ATOM 734 N N . THR A 1 92 ? 4.243 42.496 -5.228 1.00 8.82 92 THR A N 1
ATOM 735 C CA . THR A 1 92 ? 3.973 43.768 -5.887 1.00 9.99 92 THR A CA 1
ATOM 736 C C . THR A 1 92 ? 4.183 44.914 -4.898 1.00 10.14 92 THR A C 1
ATOM 737 O O . THR A 1 92 ? 4.642 45.991 -5.276 1.00 10.72 92 THR A O 1
ATOM 741 N N . VAL A 1 93 ? 3.867 44.675 -3.628 1.00 9.05 93 VAL A N 1
ATOM 742 C CA . VAL A 1 93 ? 4.034 45.709 -2.615 1.00 9.02 93 VAL A CA 1
ATOM 743 C C . VAL A 1 93 ? 5.501 46.127 -2.491 1.00 7.66 93 VAL A C 1
ATOM 744 O O . VAL A 1 93 ? 5.800 47.253 -2.093 1.00 8.39 93 VAL A O 1
ATOM 748 N N . ALA A 1 94 ? 6.412 45.220 -2.834 1.00 7.48 94 ALA A N 1
ATOM 749 C CA . ALA A 1 94 ? 7.843 45.512 -2.758 1.00 7.09 94 ALA A CA 1
ATOM 750 C C . ALA A 1 94 ? 8.259 46.545 -3.807 1.00 7.61 94 ALA A C 1
ATOM 751 O O . ALA A 1 94 ? 8.875 47.562 -3.488 1.00 6.28 94 ALA A O 1
ATOM 753 N N . THR A 1 95 ? 7.924 46.283 -5.062 1.00 7.27 95 THR A N 1
ATOM 754 C CA . THR A 1 95 ? 8.291 47.205 -6.124 1.00 8.10 95 THR A CA 1
ATOM 755 C C . THR A 1 95 ? 7.460 48.484 -6.080 1.00 9.40 95 THR A C 1
ATOM 756 O O . THR A 1 95 ? 7.888 49.524 -6.575 1.00 10.14 95 THR A O 1
ATOM 760 N N . SER A 1 96 ? 6.281 48.417 -5.468 1.00 10.44 96 SER A N 1
ATOM 761 C CA . SER A 1 96 ? 5.417 49.591 -5.380 1.00 9.42 96 SER A CA 1
ATOM 762 C C . SER A 1 96 ? 5.729 50.522 -4.214 1.00 9.80 96 SER A C 1
ATOM 763 O O . SER A 1 96 ? 5.636 51.738 -4.357 1.00 11.08 96 SER A O 1
ATOM 766 N N . LYS A 1 97 ? 6.113 49.965 -3.069 1.00 8.53 97 LYS A N 1
ATOM 767 C CA . LYS A 1 97 ? 6.368 50.797 -1.896 1.00 9.02 97 LYS A CA 1
ATOM 768 C C . LYS A 1 97 ? 7.797 50.998 -1.403 1.00 7.56 97 LYS A C 1
ATOM 769 O O . LYS A 1 97 ? 8.061 51.949 -0.665 1.00 8.71 97 LYS A O 1
ATOM 775 N N . LEU A 1 98 ? 8.717 50.120 -1.783 1.00 5.97 98 LEU A N 1
ATOM 776 C CA . LEU A 1 98 ? 10.099 50.278 -1.337 1.00 6.11 98 LEU A CA 1
ATOM 777 C C . LEU A 1 98 ? 10.839 51.370 -2.092 1.00 5.99 98 LEU A C 1
ATOM 778 O O . LEU A 1 98 ? 10.566 51.619 -3.268 1.00 7.76 98 LEU A O 1
ATOM 783 N N . PHE A 1 99 ? 11.772 52.019 -1.399 1.00 6.11 99 PHE A N 1
ATOM 784 C CA . PHE A 1 99 ? 12.605 53.068 -1.987 1.00 6.43 99 PHE A CA 1
ATOM 785 C C . PHE A 1 99 ? 11.775 54.065 -2.791 1.00 7.99 99 PHE A C 1
ATOM 786 O O . PHE A 1 99 ? 12.013 54.283 -3.979 1.00 9.02 99 PHE A O 1
ATOM 794 N N . PRO A 1 100 ? 10.798 54.706 -2.136 1.00 9.35 100 PRO A N 1
ATOM 795 C CA . PRO A 1 100 ? 9.928 55.680 -2.800 1.00 10.18 100 PRO A CA 1
ATOM 796 C C . PRO A 1 100 ? 10.667 56.842 -3.458 1.00 9.05 100 PRO A C 1
ATOM 797 O O . PRO A 1 100 ? 11.609 57.396 -2.893 1.00 11.00 100 PRO A O 1
ATOM 801 N N . GLY A 1 101 ? 10.238 57.195 -4.664 1.00 9.24 101 GLY A N 1
ATOM 802 C CA . GLY A 1 101 ? 10.850 58.303 -5.369 1.00 9.94 101 GLY A CA 1
ATOM 803 C C . GLY A 1 101 ? 12.080 57.978 -6.191 1.00 9.37 101 GLY A C 1
ATOM 804 O O . GLY A 1 101 ? 12.475 58.775 -7.037 1.00 8.50 101 GLY A O 1
ATOM 805 N N . VAL A 1 102 ? 12.698 56.825 -5.945 1.00 9.16 102 VAL A N 1
ATOM 806 C CA . VAL A 1 102 ? 13.889 56.427 -6.699 1.00 7.74 102 VAL A CA 1
ATOM 807 C C . VAL A 1 102 ? 13.431 55.975 -8.089 1.00 8.48 102 VAL A C 1
ATOM 808 O O . VAL A 1 102 ? 12.711 54.985 -8.216 1.00 8.75 102 VAL A O 1
ATOM 812 N N . THR A 1 103 ? 13.846 56.703 -9.126 1.00 7.02 103 THR A N 1
ATOM 813 C CA . THR A 1 103 ? 13.428 56.389 -10.490 1.00 8.06 103 THR A CA 1
ATOM 814 C C . THR A 1 103 ? 14.258 55.358 -11.246 1.00 7.12 103 THR A C 1
ATOM 815 O O . THR A 1 103 ? 13.757 54.731 -12.182 1.00 7.53 103 THR A O 1
ATOM 819 N N . ASN A 1 104 ? 15.522 55.193 -10.866 1.00 6.99 104 ASN A N 1
ATOM 820 C CA . ASN A 1 104 ? 16.371 54.198 -11.512 1.00 6.75 104 ASN A CA 1
ATOM 821 C C . ASN A 1 104 ? 16.024 52.901 -10.792 1.00 6.68 104 ASN A C 1
ATOM 822 O O . ASN A 1 104 ? 16.606 52.593 -9.755 1.00 6.82 104 ASN A O 1
ATOM 827 N N . ARG A 1 105 ? 15.059 52.165 -11.334 1.00 6.01 105 ARG A N 1
ATOM 828 C CA . ARG A 1 105 ? 14.613 50.912 -10.732 1.00 5.36 105 ARG A CA 1
ATOM 829 C C . ARG A 1 105 ? 14.892 49.757 -11.686 1.00 6.38 105 ARG A C 1
ATOM 830 O O . ARG A 1 105 ? 14.451 49.754 -12.835 1.00 6.24 105 ARG A O 1
ATOM 838 N N . VAL A 1 106 ? 15.634 48.776 -11.195 1.00 5.35 106 VAL A N 1
ATOM 839 C CA . VAL A 1 106 ? 16.015 47.629 -12.000 1.00 6.56 106 VAL A CA 1
ATOM 840 C C . VAL A 1 106 ? 15.326 46.348 -11.556 1.00 7.69 106 VAL A C 1
ATOM 841 O O . VAL A 1 106 ? 15.323 46.015 -10.375 1.00 7.63 106 VAL A O 1
ATOM 845 N N . THR A 1 107 ? 14.723 45.646 -12.507 1.00 9.60 107 THR A N 1
ATOM 846 C CA . THR A 1 107 ? 14.090 44.373 -12.212 1.00 11.56 107 THR A CA 1
ATOM 847 C C . THR A 1 107 ? 15.011 43.342 -12.840 1.00 10.48 107 THR A C 1
ATOM 848 O O . THR A 1 107 ? 15.147 43.289 -14.064 1.00 9.48 107 THR A O 1
ATOM 852 N N . LEU A 1 108 ? 15.669 42.554 -11.994 1.00 7.99 108 LEU A N 1
ATOM 853 C CA . LEU A 1 108 ? 16.596 41.525 -12.450 1.00 8.42 108 LEU A CA 1
ATOM 854 C C . LEU A 1 108 ? 15.844 40.410 -13.178 1.00 8.90 108 LEU A C 1
ATOM 855 O O . LEU A 1 108 ? 14.632 40.260 -13.019 1.00 8.83 108 LEU A O 1
ATOM 860 N N . THR A 1 109 ? 16.566 39.633 -13.978 1.00 9.62 109 THR A N 1
ATOM 861 C CA . THR A 1 109 ? 15.947 38.555 -14.736 1.00 10.60 109 THR A CA 1
ATOM 862 C C . THR A 1 109 ? 15.794 37.265 -13.937 1.00 10.41 109 THR A C 1
ATOM 863 O O . THR A 1 109 ? 15.134 36.331 -14.390 1.00 13.04 109 THR A O 1
ATOM 867 N N . PHE A 1 110 ? 16.401 37.215 -12.755 1.00 8.76 110 PHE A N 1
ATOM 868 C CA . PHE A 1 110 ? 16.313 36.034 -11.901 1.00 8.23 110 PHE A CA 1
ATOM 869 C C . PHE A 1 110 ? 15.635 36.342 -10.565 1.00 8.79 110 PHE A C 1
ATOM 870 O O . PHE A 1 110 ? 15.648 37.485 -10.101 1.00 6.15 110 PHE A O 1
ATOM 878 N N . ASP A 1 111 ? 15.025 35.325 -9.958 1.00 9.76 111 ASP A N 1
ATOM 879 C CA . ASP A 1 111 ? 14.362 35.514 -8.672 1.00 10.44 111 ASP A CA 1
ATOM 880 C C . ASP A 1 111 ? 15.307 35.159 -7.526 1.00 10.28 111 ASP A C 1
ATOM 881 O O . ASP A 1 111 ? 16.466 34.804 -7.757 1.00 9.70 111 ASP A O 1
ATOM 886 N N . GLY A 1 112 ? 14.810 35.250 -6.296 1.00 9.48 112 GLY A N 1
ATOM 887 C CA . GLY A 1 112 ? 15.645 34.979 -5.139 1.00 9.72 112 GLY A CA 1
ATOM 888 C C . GLY A 1 112 ? 15.811 33.551 -4.650 1.00 9.70 112 GLY A C 1
ATOM 889 O O . GLY A 1 112 ? 16.402 33.336 -3.591 1.00 10.09 112 GLY A O 1
ATOM 890 N N . SER A 1 113 ? 15.302 32.572 -5.389 1.00 8.59 113 SER A N 1
ATOM 891 C CA . SER A 1 113 ? 15.452 31.186 -4.964 1.00 7.40 113 SER A CA 1
ATOM 892 C C . SER A 1 113 ? 16.922 30.813 -5.113 1.00 6.92 113 SER A C 1
ATOM 893 O O . SER A 1 113 ? 17.622 31.355 -5.967 1.00 4.21 113 SER A O 1
ATOM 896 N N . TYR A 1 114 ? 17.409 29.892 -4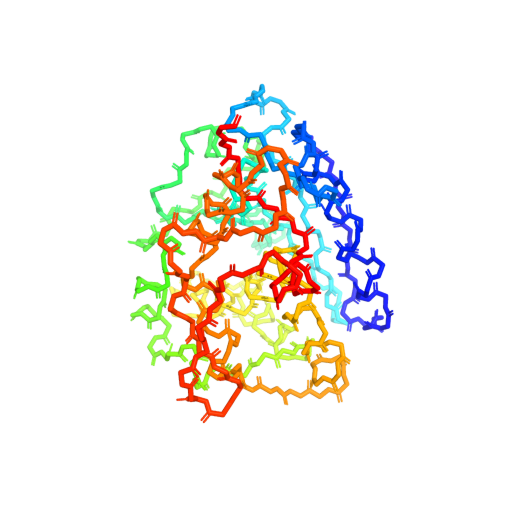.288 1.00 5.89 114 TYR A N 1
ATOM 897 C CA . TYR A 1 114 ? 18.812 29.521 -4.400 1.00 5.61 114 TYR A CA 1
ATOM 898 C C . TYR A 1 114 ? 19.159 28.924 -5.760 1.00 7.00 114 TYR A C 1
ATOM 899 O O . TYR A 1 114 ? 20.262 29.128 -6.264 1.00 8.46 114 TYR A O 1
ATOM 908 N N . GLN A 1 115 ? 18.224 28.200 -6.365 1.00 7.53 115 GLN A N 1
ATOM 909 C CA . GLN A 1 115 ? 18.503 27.587 -7.657 1.00 8.85 115 GLN A CA 1
ATOM 910 C C . GLN A 1 115 ? 18.750 28.624 -8.742 1.00 8.87 115 GLN A C 1
ATOM 911 O O . GLN A 1 115 ? 19.689 28.494 -9.528 1.00 8.53 115 GLN A O 1
ATOM 917 N N . LYS A 1 116 ? 17.916 29.657 -8.783 1.00 7.19 116 LYS A N 1
ATOM 918 C CA . LYS A 1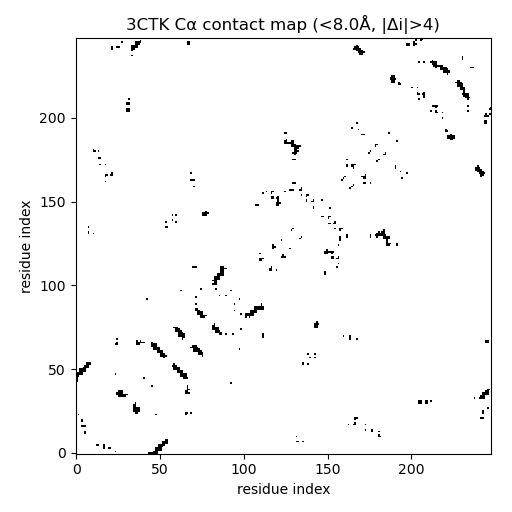 116 ? 18.075 30.695 -9.794 1.00 6.76 116 LYS A CA 1
ATOM 919 C C . LYS A 1 116 ? 19.300 31.556 -9.511 1.00 5.63 116 LYS A C 1
ATOM 920 O O . LYS A 1 116 ? 19.987 31.987 -10.438 1.00 5.82 116 LYS A O 1
ATOM 926 N N . LEU A 1 117 ? 19.578 31.802 -8.233 1.00 5.45 117 LEU A N 1
ATOM 927 C CA . LEU A 1 117 ? 20.737 32.606 -7.859 1.00 5.20 117 LEU A CA 1
ATOM 928 C C . LEU A 1 117 ? 22.056 31.922 -8.198 1.00 5.09 117 LEU A C 1
ATOM 929 O O . LEU A 1 117 ? 22.971 32.559 -8.719 1.00 5.18 117 LEU A O 1
ATOM 934 N N . VAL A 1 118 ? 22.172 30.632 -7.895 1.00 6.48 118 VAL A N 1
ATOM 935 C CA . VAL A 1 118 ? 23.417 29.927 -8.192 1.00 6.41 118 VAL A CA 1
ATOM 936 C C . VAL A 1 118 ? 23.620 29.811 -9.702 1.00 7.94 118 VAL A C 1
ATOM 937 O O . VAL A 1 118 ? 24.753 29.856 -10.186 1.00 6.08 118 VAL A O 1
ATOM 941 N N . ASN A 1 119 ? 22.524 29.673 -10.444 1.00 8.24 119 ASN A N 1
ATOM 942 C CA . ASN A 1 119 ? 22.615 29.571 -11.900 1.00 8.94 119 ASN A CA 1
ATOM 943 C C . ASN A 1 119 ? 23.128 30.877 -12.501 1.00 7.60 119 ASN A C 1
ATOM 944 O O . ASN A 1 119 ? 23.846 30.872 -13.503 1.00 8.39 119 ASN A O 1
ATOM 949 N N . ALA A 1 120 ? 22.757 31.995 -11.889 1.00 5.33 120 ALA A N 1
ATOM 950 C CA . ALA A 1 120 ? 23.187 33.301 -12.378 1.00 5.40 120 ALA A CA 1
ATOM 951 C C . ALA A 1 120 ? 24.607 33.618 -11.918 1.00 4.62 120 ALA A C 1
ATOM 952 O O . ALA A 1 120 ? 25.398 34.203 -12.663 1.00 5.74 120 ALA A O 1
ATOM 954 N N . ALA A 1 121 ? 24.933 33.219 -10.693 1.00 4.92 121 ALA A N 1
ATOM 955 C CA . ALA A 1 121 ? 26.260 33.467 -10.129 1.00 5.32 121 ALA A CA 1
ATOM 956 C C . ALA A 1 121 ? 27.300 32.521 -10.725 1.00 5.87 121 ALA A C 1
ATOM 957 O O . ALA A 1 121 ? 28.489 32.841 -10.773 1.00 5.77 121 ALA A O 1
ATOM 959 N N . LYS A 1 122 ? 26.828 31.359 -11.173 1.00 6.27 122 LYS A N 1
ATOM 960 C CA . LYS A 1 122 ? 27.659 30.319 -11.772 1.00 6.65 122 LYS A CA 1
ATOM 961 C C . LYS A 1 122 ? 28.543 29.621 -10.746 1.00 7.34 122 LYS A C 1
ATOM 962 O O . LYS A 1 122 ? 29.568 29.026 -11.084 1.00 7.71 122 LYS A O 1
ATOM 968 N N . VAL A 1 123 ? 28.127 29.698 -9.487 1.00 7.54 123 VAL A N 1
ATOM 969 C CA . VAL A 1 123 ? 28.850 29.072 -8.387 1.00 7.72 123 VAL A CA 1
ATOM 970 C C . VAL A 1 123 ? 27.831 28.617 -7.348 1.00 8.32 123 VAL A C 1
ATOM 971 O O . VAL A 1 123 ? 26.915 29.360 -6.997 1.00 6.20 123 VAL A O 1
ATOM 975 N N . ASP A 1 124 ? 27.985 27.390 -6.864 1.00 9.26 124 ASP A N 1
ATOM 976 C CA . ASP A 1 124 ? 27.054 26.860 -5.878 1.00 11.82 124 ASP A CA 1
ATOM 977 C C . ASP A 1 124 ? 27.387 27.311 -4.455 1.00 9.61 124 ASP A C 1
ATOM 978 O O . ASP A 1 124 ? 28.530 27.665 -4.156 1.00 9.04 124 ASP A O 1
ATOM 983 N N . ARG A 1 125 ? 26.381 27.291 -3.581 1.00 6.51 125 ARG A N 1
ATOM 984 C CA . ARG A 1 125 ? 26.555 27.708 -2.191 1.00 6.76 125 ARG A CA 1
ATOM 985 C C . ARG A 1 125 ? 27.734 27.048 -1.479 1.00 7.68 125 ARG A C 1
ATOM 986 O O . ARG A 1 125 ? 28.465 27.705 -0.738 1.00 7.14 125 ARG A O 1
ATOM 994 N N . LYS A 1 126 ? 27.919 25.752 -1.700 1.00 9.19 126 LYS A N 1
ATOM 995 C CA . LYS A 1 126 ? 29.001 25.030 -1.041 1.00 10.01 126 LYS A CA 1
ATOM 996 C C . LYS A 1 126 ? 30.395 25.516 -1.433 1.00 10.21 126 LYS A C 1
ATOM 997 O O . LYS A 1 126 ? 31.356 25.293 -0.694 1.00 9.70 126 LYS A O 1
ATOM 1003 N N . ASP A 1 127 ? 30.505 26.182 -2.582 1.00 9.48 127 ASP A N 1
ATOM 1004 C CA . ASP A 1 127 ? 31.796 26.679 -3.061 1.00 10.13 127 ASP A CA 1
ATOM 1005 C C . ASP A 1 127 ? 32.010 28.183 -2.912 1.00 10.87 127 ASP A C 1
ATOM 1006 O O . ASP A 1 127 ? 33.091 28.688 -3.220 1.00 10.64 127 ASP A O 1
ATOM 1011 N N . LEU A 1 128 ? 30.993 28.900 -2.447 1.00 9.20 128 LEU A N 1
ATOM 1012 C CA . LEU A 1 128 ? 31.105 30.347 -2.288 1.00 9.38 128 LEU A CA 1
ATOM 1013 C C . LEU A 1 128 ? 31.463 30.742 -0.858 1.00 10.21 128 LEU A C 1
ATOM 1014 O O . LEU A 1 128 ? 30.713 30.469 0.079 1.00 8.84 128 LEU A O 1
ATOM 1019 N N . GLU A 1 129 ? 32.607 31.400 -0.698 1.00 9.46 129 GLU A N 1
ATOM 1020 C CA . GLU A 1 129 ? 33.070 31.817 0.620 1.00 9.98 129 GLU A CA 1
ATOM 1021 C C . GLU A 1 129 ? 32.216 32.918 1.231 1.00 8.77 129 GLU A C 1
ATOM 1022 O O . GLU A 1 129 ? 31.834 33.872 0.556 1.00 8.59 129 GLU A O 1
ATOM 1028 N N . LEU A 1 130 ? 31.928 32.769 2.518 1.00 6.69 130 LEU A N 1
ATOM 1029 C CA . LEU A 1 130 ? 31.135 33.735 3.264 1.00 6.50 130 LEU A CA 1
ATOM 1030 C C . LEU A 1 130 ? 32.054 34.423 4.271 1.00 6.90 130 LEU A C 1
ATOM 1031 O O . LEU A 1 130 ? 33.127 33.911 4.596 1.00 6.64 130 LEU A O 1
ATOM 1036 N N . GLY A 1 131 ? 31.624 35.574 4.770 1.00 6.39 131 GLY A N 1
ATOM 1037 C CA . GLY A 1 131 ? 32.430 36.305 5.729 1.00 7.45 131 GLY A CA 1
ATOM 1038 C C . GLY A 1 131 ? 32.318 37.796 5.504 1.00 7.29 131 GLY A C 1
ATOM 1039 O O . GLY A 1 131 ? 31.905 38.237 4.435 1.00 7.46 131 GLY A O 1
ATOM 1040 N N . VAL A 1 132 ? 32.692 38.580 6.508 1.00 8.15 132 VAL A N 1
ATOM 1041 C CA . VAL A 1 132 ? 32.605 40.029 6.402 1.00 8.33 132 VAL A CA 1
ATOM 1042 C C . VAL A 1 132 ? 33.431 40.615 5.262 1.00 7.87 132 VAL A C 1
ATOM 1043 O O . VAL A 1 132 ? 32.968 41.514 4.554 1.00 7.01 132 VAL A O 1
ATOM 1047 N N . TYR A 1 133 ? 34.647 40.110 5.076 1.00 6.94 133 TYR A N 1
ATOM 1048 C CA . TYR A 1 133 ? 35.519 40.612 4.018 1.00 7.59 133 TYR A CA 1
ATOM 1049 C C . TYR A 1 133 ? 34.973 40.233 2.647 1.00 7.77 133 TYR A C 1
ATOM 1050 O O . TYR A 1 133 ? 34.999 41.038 1.710 1.00 7.41 133 TYR A O 1
ATOM 1059 N N . LYS A 1 134 ? 34.487 39.001 2.529 1.00 6.12 134 LYS A N 1
ATOM 1060 C CA . LYS A 1 134 ? 33.926 38.531 1.269 1.00 5.70 134 LYS A CA 1
ATOM 1061 C C . LYS A 1 134 ? 32.667 39.322 0.941 1.00 6.17 134 LYS A C 1
ATOM 1062 O O . LYS A 1 134 ? 32.420 39.647 -0.217 1.00 6.05 134 LYS A O 1
ATOM 1068 N N . LEU A 1 135 ? 31.866 39.627 1.960 1.00 5.47 135 LEU A N 1
ATOM 1069 C CA . LEU A 1 135 ? 30.648 40.395 1.733 1.00 5.21 135 LEU A CA 1
ATOM 1070 C C . LEU A 1 135 ? 31.037 41.779 1.229 1.00 5.14 135 LEU A C 1
ATOM 1071 O O . LEU A 1 135 ? 30.458 42.276 0.265 1.00 5.78 135 LEU A O 1
ATOM 1076 N N . GLU A 1 136 ? 32.035 42.395 1.860 1.00 5.12 136 GLU A N 1
ATOM 1077 C CA . GLU A 1 136 ? 32.466 43.717 1.419 1.00 6.63 136 GLU A CA 1
ATOM 1078 C C . GLU A 1 136 ? 32.970 43.676 -0.020 1.00 6.58 136 GLU A C 1
ATOM 1079 O O . GLU A 1 136 ? 32.693 44.580 -0.806 1.00 5.18 136 GLU A O 1
ATOM 1085 N N . PHE A 1 137 ? 33.704 42.623 -0.368 1.00 6.59 137 PHE A N 1
ATOM 1086 C CA . PHE A 1 137 ? 34.223 42.486 -1.725 1.00 7.60 137 PHE A CA 1
ATOM 1087 C C . PHE A 1 137 ? 33.081 42.425 -2.741 1.00 6.90 137 PHE A C 1
ATOM 1088 O O . PHE A 1 137 ? 33.157 43.039 -3.810 1.00 6.47 137 PHE A O 1
ATOM 1096 N N . SER A 1 138 ? 32.026 41.683 -2.415 1.00 6.87 138 SER A N 1
ATOM 1097 C CA . SER A 1 138 ? 30.892 41.559 -3.327 1.00 7.00 138 SER A CA 1
ATOM 1098 C C . SER A 1 138 ? 30.155 42.887 -3.479 1.00 7.51 138 SER A C 1
ATOM 1099 O O . SER A 1 138 ? 29.618 43.183 -4.547 1.00 6.26 138 SER A O 1
ATOM 1102 N N . ILE A 1 139 ? 30.131 43.689 -2.416 1.00 5.60 139 ILE A N 1
ATOM 1103 C CA . ILE A 1 139 ? 29.472 44.992 -2.477 1.00 6.33 139 ILE A CA 1
ATOM 1104 C C . ILE A 1 139 ? 30.305 45.924 -3.358 1.00 6.76 139 ILE A C 1
ATOM 1105 O O . ILE A 1 139 ? 29.772 46.662 -4.185 1.00 5.68 139 ILE A O 1
ATOM 1110 N N . GLU A 1 140 ? 31.620 45.877 -3.184 1.00 6.74 140 GLU A N 1
ATOM 1111 C CA . GLU A 1 140 ? 32.528 46.702 -3.976 1.00 8.65 140 GLU A CA 1
ATOM 1112 C C . GLU A 1 140 ? 32.426 46.379 -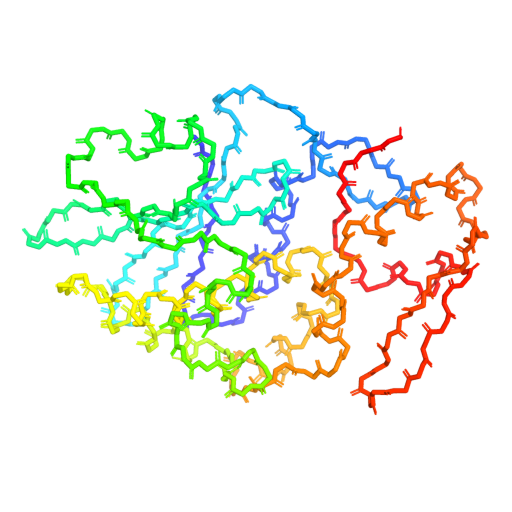5.462 1.00 8.06 140 GLU A C 1
ATOM 1113 O O . GLU A 1 140 ? 32.637 47.243 -6.313 1.00 8.39 140 GLU A O 1
ATOM 1119 N N . ALA A 1 141 ? 32.099 45.132 -5.771 1.00 7.17 141 ALA A N 1
ATOM 1120 C CA . ALA A 1 141 ? 32.003 44.700 -7.159 1.00 8.58 141 ALA A CA 1
ATOM 1121 C C . ALA A 1 141 ? 30.759 45.185 -7.900 1.00 8.80 141 ALA A C 1
ATOM 1122 O O . ALA A 1 141 ? 30.760 45.239 -9.130 1.00 10.18 141 ALA A O 1
ATOM 1124 N N . ILE A 1 142 ? 29.711 45.546 -7.163 1.00 8.56 142 ILE A N 1
ATOM 1125 C CA . ILE A 1 142 ? 28.466 45.988 -7.790 1.00 8.15 142 ILE A CA 1
ATOM 1126 C C . ILE A 1 142 ? 28.058 47.426 -7.490 1.00 7.97 142 ILE A C 1
ATOM 1127 O O . ILE A 1 142 ? 27.338 48.045 -8.270 1.00 8.50 142 ILE A O 1
ATOM 1132 N N . HIS A 1 143 ? 28.507 47.952 -6.358 1.00 7.01 143 HIS A N 1
ATOM 1133 C CA . HIS A 1 143 ? 28.145 49.306 -5.963 1.00 9.15 143 HIS A CA 1
ATOM 1134 C C . HIS A 1 143 ? 28.607 50.375 -6.955 1.00 8.56 143 HIS A C 1
ATOM 1135 O O . HIS A 1 143 ? 29.797 50.500 -7.234 1.00 10.27 143 HIS A O 1
ATOM 1142 N N . GLY A 1 144 ? 27.656 51.138 -7.486 1.00 8.31 144 GLY A N 1
ATOM 1143 C CA . GLY A 1 144 ? 27.986 52.197 -8.427 1.00 9.18 144 GLY A CA 1
ATOM 1144 C C . GLY A 1 144 ? 28.499 51.732 -9.776 1.00 10.14 144 GLY A C 1
ATOM 1145 O O . GLY A 1 144 ? 29.067 52.521 -10.537 1.00 11.50 144 GLY A O 1
ATOM 1146 N N . LYS A 1 145 ? 28.296 50.455 -10.086 1.00 8.96 145 LYS A N 1
ATOM 1147 C CA . LYS A 1 145 ? 28.752 49.898 -11.353 1.00 10.17 145 LYS A CA 1
ATOM 1148 C C . LYS A 1 145 ? 27.590 49.472 -12.238 1.00 9.58 145 LYS A C 1
ATOM 1149 O O . LYS A 1 145 ? 26.461 49.348 -11.769 1.00 9.93 145 LYS A O 1
ATOM 1155 N N . THR A 1 146 ? 27.860 49.264 -13.524 1.00 11.23 146 THR A N 1
ATOM 1156 C CA . THR A 1 146 ? 26.807 48.840 -14.436 1.00 11.88 146 THR A CA 1
ATOM 1157 C C . THR A 1 146 ? 26.262 47.501 -13.951 1.00 12.05 146 THR A C 1
ATOM 1158 O O . THR A 1 146 ? 27.000 46.692 -13.389 1.00 12.17 146 THR A O 1
ATOM 1162 N N . ILE A 1 147 ? 24.968 47.283 -14.163 1.00 11.56 147 ILE A N 1
ATOM 1163 C CA . ILE A 1 147 ? 24.306 46.056 -13.735 1.00 10.01 147 ILE A CA 1
ATOM 1164 C C . ILE A 1 147 ? 24.887 44.800 -14.386 1.00 10.31 147 ILE A C 1
ATOM 1165 O O . ILE A 1 147 ? 24.827 44.628 -15.606 1.00 10.23 147 ILE A O 1
ATOM 1170 N N . ASN A 1 148 ? 25.458 43.933 -13.557 1.00 9.24 148 ASN A N 1
ATOM 1171 C CA . ASN A 1 148 ? 26.032 42.674 -14.014 1.00 9.14 148 ASN A CA 1
ATOM 1172 C C . ASN A 1 148 ? 25.344 41.565 -13.220 1.00 8.68 148 ASN A C 1
ATOM 1173 O O . ASN A 1 148 ? 25.616 41.375 -12.033 1.00 6.70 148 ASN A O 1
ATOM 1178 N N . GLY A 1 149 ? 24.449 40.843 -13.888 1.00 7.62 149 GLY A N 1
ATOM 1179 C CA . GLY A 1 149 ? 23.704 39.781 -13.237 1.00 8.06 149 GLY A CA 1
ATOM 1180 C C . GLY A 1 149 ? 24.511 38.794 -12.417 1.00 8.15 149 GLY A C 1
ATOM 1181 O O . GLY A 1 149 ? 24.109 38.436 -11.306 1.00 7.15 149 GLY A O 1
ATOM 1182 N N . GLN A 1 150 ? 25.640 38.343 -12.953 1.00 6.54 150 GLN A N 1
ATOM 1183 C CA . GLN A 1 150 ? 26.471 37.375 -12.246 1.00 7.30 150 GLN A CA 1
ATOM 1184 C C . GLN A 1 150 ? 27.027 37.899 -10.924 1.00 8.38 150 GLN A C 1
ATOM 1185 O O . GLN A 1 150 ? 26.967 37.210 -9.903 1.00 7.04 150 GLN A O 1
ATOM 1191 N N . GLU A 1 151 ? 27.562 39.115 -10.937 1.00 7.69 151 GLU A N 1
ATOM 1192 C CA . GLU A 1 151 ? 28.124 39.696 -9.725 1.00 7.39 151 GLU A CA 1
ATOM 1193 C C . GLU A 1 151 ? 27.054 39.988 -8.680 1.00 5.83 151 GLU A C 1
ATOM 1194 O O . GLU A 1 151 ? 27.280 39.807 -7.480 1.00 4.19 151 GLU A O 1
ATOM 1200 N N . ILE A 1 152 ? 25.890 40.440 -9.136 1.00 3.93 152 ILE A N 1
ATOM 1201 C CA . ILE A 1 152 ? 24.796 40.748 -8.226 1.00 4.63 152 ILE A CA 1
ATOM 1202 C C . ILE A 1 152 ? 24.256 39.468 -7.586 1.00 4.78 152 ILE A C 1
ATOM 1203 O O . ILE A 1 152 ? 23.886 39.464 -6.411 1.00 2.59 152 ILE A O 1
ATOM 1208 N N . ALA A 1 153 ? 24.217 38.381 -8.351 1.00 3.18 153 ALA A N 1
ATOM 1209 C CA . ALA A 1 153 ? 23.734 37.118 -7.803 1.00 4.05 153 ALA A CA 1
ATOM 1210 C C . ALA A 1 153 ? 24.674 36.660 -6.687 1.00 3.31 153 ALA A C 1
ATOM 1211 O O . ALA A 1 153 ? 24.230 36.112 -5.677 1.00 4.85 153 ALA A O 1
ATOM 1213 N N . LYS A 1 154 ? 25.974 36.887 -6.863 1.00 3.61 154 LYS A N 1
ATOM 1214 C CA . LYS A 1 154 ? 26.948 36.494 -5.846 1.00 5.02 154 LYS A CA 1
ATOM 1215 C C . LYS A 1 154 ? 26.704 37.288 -4.566 1.00 5.53 154 LYS A C 1
ATOM 1216 O O . LYS A 1 154 ? 26.767 36.745 -3.466 1.00 4.86 154 LYS A O 1
ATOM 1222 N N . PHE A 1 155 ? 26.426 38.579 -4.713 1.00 4.74 155 PHE A N 1
ATOM 1223 C CA . PHE A 1 155 ? 26.148 39.424 -3.557 1.00 4.39 155 PHE A CA 1
ATOM 1224 C C . PHE A 1 155 ? 24.931 38.882 -2.801 1.00 4.35 155 PHE A C 1
ATOM 1225 O O . PHE A 1 155 ? 24.965 38.733 -1.577 1.00 3.33 155 PHE A O 1
ATOM 1233 N N . PHE A 1 156 ? 23.856 38.585 -3.527 1.00 4.01 156 PHE A N 1
ATOM 1234 C CA . PHE A 1 156 ? 22.652 38.066 -2.883 1.00 4.34 156 PHE A CA 1
ATOM 1235 C C . PHE A 1 156 ? 22.930 36.766 -2.135 1.00 5.07 156 PHE A C 1
ATOM 1236 O O . PHE A 1 156 ? 22.486 36.592 -1.005 1.00 5.10 156 PHE A O 1
ATOM 1244 N N . LEU A 1 157 ? 23.668 35.855 -2.758 1.00 5.60 157 LEU A N 1
ATOM 1245 C CA . LEU A 1 157 ? 23.977 34.583 -2.109 1.00 4.64 157 LEU A CA 1
ATOM 1246 C C . LEU A 1 157 ? 24.698 34.794 -0.786 1.00 4.97 157 LEU A C 1
ATOM 1247 O O . LEU A 1 157 ? 24.395 34.132 0.209 1.00 4.74 157 LEU A O 1
ATOM 1252 N N . ILE A 1 158 ? 25.649 35.721 -0.770 1.00 3.68 158 ILE A N 1
ATOM 1253 C CA . ILE A 1 158 ? 26.404 35.988 0.447 1.00 3.92 158 ILE A CA 1
ATOM 1254 C C . ILE A 1 158 ? 25.565 36.689 1.513 1.00 4.81 158 ILE A C 1
ATOM 1255 O O . ILE A 1 158 ? 25.506 36.237 2.658 1.00 4.24 158 ILE A O 1
ATOM 1260 N N . VAL A 1 159 ? 24.889 37.770 1.139 1.00 3.63 159 VAL A N 1
ATOM 1261 C CA . VAL A 1 159 ? 24.095 38.513 2.114 1.00 3.80 159 VAL A CA 1
ATOM 1262 C C . VAL A 1 159 ? 22.884 37.743 2.648 1.00 4.76 159 VAL A C 1
ATOM 1263 O O . VAL A 1 159 ? 22.541 37.863 3.828 1.00 5.20 159 VAL A O 1
ATOM 1267 N N . ILE A 1 160 ? 22.241 36.946 1.801 1.00 3.83 160 ILE A N 1
ATOM 1268 C CA . ILE A 1 160 ? 21.082 36.179 2.250 1.00 4.43 160 ILE A CA 1
ATOM 1269 C C . ILE A 1 160 ? 21.479 35.190 3.347 1.00 5.16 160 ILE A C 1
ATOM 1270 O O . ILE A 1 160 ? 20.771 35.033 4.346 1.00 4.98 160 ILE A O 1
ATOM 1275 N N . GLN A 1 161 ? 22.617 34.530 3.173 1.00 3.09 161 GLN A N 1
ATOM 1276 C CA . GLN A 1 161 ? 23.062 33.566 4.170 1.00 4.40 161 GLN A CA 1
ATOM 1277 C C . GLN A 1 161 ? 23.599 34.223 5.446 1.00 4.83 161 GLN A C 1
ATOM 1278 O O . GLN A 1 161 ? 23.333 33.746 6.551 1.00 5.60 161 GLN A O 1
ATOM 1284 N N . MET A 1 162 ? 24.343 35.316 5.304 1.00 5.06 162 MET A N 1
ATOM 1285 C CA . MET A 1 162 ? 24.903 36.000 6.470 1.00 5.34 162 MET A CA 1
ATOM 1286 C C . MET A 1 162 ? 23.889 36.818 7.262 1.00 6.35 162 MET A C 1
ATOM 1287 O O . MET A 1 162 ? 24.115 37.114 8.439 1.00 6.62 162 MET A O 1
ATOM 1292 N N . VAL A 1 163 ? 22.777 37.184 6.631 1.00 5.57 163 VAL A N 1
ATOM 1293 C CA . VAL A 1 163 ? 21.768 37.979 7.325 1.00 4.40 163 VAL A CA 1
ATOM 1294 C C . VAL A 1 163 ? 20.454 37.237 7.568 1.00 4.78 163 VAL A C 1
ATOM 1295 O O . VAL A 1 163 ? 20.096 36.971 8.714 1.00 5.31 163 VAL A O 1
ATOM 1299 N N . SER A 1 164 ? 19.738 36.905 6.497 1.00 5.71 164 SER A N 1
ATOM 1300 C CA . SER A 1 164 ? 18.462 36.207 6.631 1.00 5.29 164 SER A CA 1
ATOM 1301 C C . SER A 1 164 ? 18.566 34.839 7.298 1.00 5.17 164 SER A C 1
ATOM 1302 O O . SER A 1 164 ? 17.845 34.556 8.258 1.00 5.01 164 SER A O 1
ATOM 1305 N N . GLU A 1 165 ? 19.447 33.985 6.788 1.00 3.70 165 GLU A N 1
ATOM 1306 C CA . GLU A 1 165 ? 19.592 32.643 7.351 1.00 4.48 165 GLU A CA 1
ATOM 1307 C C . GLU A 1 165 ? 20.135 32.674 8.780 1.00 5.76 165 GLU A C 1
ATOM 1308 O O . GLU 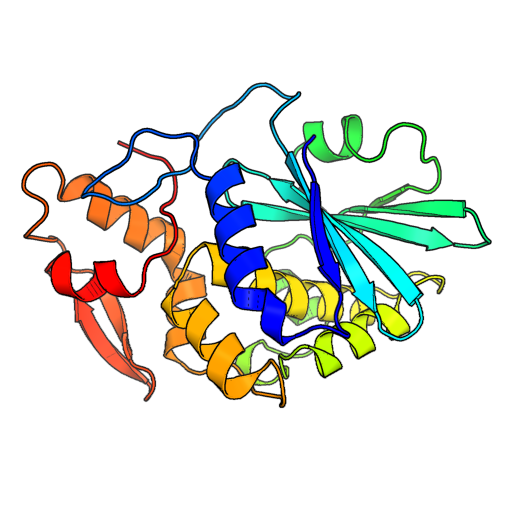A 1 165 ? 19.759 31.840 9.609 1.00 4.07 165 GLU A O 1
ATOM 1314 N N . ALA A 1 166 ? 21.013 33.632 9.069 1.00 5.34 166 ALA A N 1
ATOM 1315 C CA . ALA A 1 166 ? 21.582 33.766 10.408 1.00 4.79 166 ALA A CA 1
ATOM 1316 C C . ALA A 1 166 ? 20.488 34.200 11.386 1.00 4.92 166 ALA A C 1
ATOM 1317 O O . ALA A 1 166 ? 20.475 33.790 12.548 1.00 4.73 166 ALA A O 1
ATOM 1319 N N . ALA A 1 167 ? 19.571 35.038 10.915 1.00 4.95 167 ALA A N 1
ATOM 1320 C CA . ALA A 1 167 ? 18.469 35.494 11.751 1.00 4.97 167 ALA A CA 1
ATOM 1321 C C . ALA A 1 167 ? 17.563 34.301 12.069 1.00 4.91 167 ALA A C 1
ATOM 1322 O O . ALA A 1 167 ? 17.114 34.129 13.202 1.00 3.85 167 ALA A O 1
ATOM 1324 N N . ARG A 1 168 ? 17.313 33.474 11.059 1.00 4.05 168 ARG A N 1
ATOM 1325 C CA . ARG A 1 168 ? 16.458 32.304 11.218 1.00 4.28 168 ARG A CA 1
ATOM 1326 C C . ARG A 1 168 ? 17.067 31.220 12.101 1.00 5.11 168 ARG A C 1
ATOM 1327 O O . ARG A 1 168 ? 16.360 30.583 12.884 1.00 5.77 168 ARG A O 1
ATOM 1335 N N . PHE A 1 169 ? 18.376 31.023 11.967 1.00 4.78 169 PHE A N 1
ATOM 1336 C CA . PHE A 1 169 ? 19.091 29.965 12.682 1.00 4.49 169 PHE A CA 1
ATOM 1337 C C . PHE A 1 169 ? 20.277 30.389 13.541 1.00 5.07 169 PHE A C 1
ATOM 1338 O O . PHE A 1 169 ? 21.287 30.873 13.022 1.00 4.88 169 PHE A O 1
ATOM 1346 N N . LYS A 1 170 ? 20.174 30.181 14.850 1.00 5.45 170 LYS A N 1
ATOM 1347 C CA . LYS A 1 170 ? 21.281 30.512 15.741 1.00 6.70 170 LYS A CA 1
ATOM 1348 C C . LYS A 1 170 ? 22.534 29.725 15.348 1.00 6.39 170 LYS A C 1
ATOM 1349 O O . LYS A 1 170 ? 23.652 30.211 15.519 1.00 7.56 170 LYS A O 1
ATOM 1355 N N . TYR A 1 171 ? 22.348 28.514 14.822 1.00 5.79 171 TYR A N 1
ATOM 1356 C CA . TYR A 1 171 ? 23.483 27.689 14.410 1.00 5.48 171 TYR A CA 1
ATOM 1357 C C . TYR A 1 171 ? 24.301 28.403 13.337 1.00 6.36 171 TYR A C 1
ATOM 1358 O O . TYR A 1 171 ? 25.536 28.437 13.396 1.00 4.87 171 TYR A O 1
ATOM 1367 N N . ILE A 1 172 ? 23.606 28.966 12.352 1.00 5.52 172 ILE A N 1
ATOM 1368 C CA . ILE A 1 172 ? 24.267 29.676 11.267 1.00 4.92 172 ILE A CA 1
ATOM 1369 C C . ILE A 1 172 ? 24.896 30.963 11.798 1.00 5.71 172 ILE A C 1
ATOM 1370 O O . ILE A 1 172 ? 26.001 31.327 11.404 1.00 7.12 172 ILE A O 1
ATOM 1375 N N . GLU A 1 173 ? 24.203 31.648 12.703 1.00 5.28 173 GLU A N 1
ATOM 1376 C CA . GLU A 1 173 ? 24.754 32.868 13.282 1.00 5.69 173 GLU A CA 1
ATOM 1377 C C . GLU A 1 173 ? 26.085 32.533 13.959 1.00 7.25 173 GLU A C 1
ATOM 1378 O O . GLU A 1 173 ? 27.066 33.275 13.836 1.00 6.11 173 GLU A O 1
ATOM 1384 N N . THR A 1 174 ? 26.124 31.405 14.663 1.00 6.49 174 THR A N 1
ATOM 1385 C CA . THR A 1 174 ? 27.344 31.008 15.357 1.00 7.93 174 THR A CA 1
ATOM 1386 C C . THR A 1 174 ? 28.475 30.661 14.396 1.00 7.74 174 THR A C 1
ATOM 1387 O O . THR A 1 174 ? 29.639 30.934 14.687 1.00 8.55 174 THR A O 1
ATOM 1391 N N . GLU A 1 175 ? 28.145 30.069 13.250 1.00 7.43 175 GLU A N 1
ATOM 1392 C CA . GLU A 1 175 ? 29.178 29.738 12.269 1.00 8.53 175 GLU A CA 1
ATOM 1393 C C . GLU A 1 175 ? 29.830 31.025 11.777 1.00 7.71 175 GLU A C 1
ATOM 1394 O O . GLU A 1 175 ? 31.053 31.103 11.641 1.00 8.37 175 GLU A O 1
ATOM 1400 N N . VAL A 1 176 ? 29.014 32.042 11.516 1.00 7.97 176 VAL A N 1
ATOM 1401 C CA . VAL A 1 176 ? 29.551 33.311 11.043 1.00 7.05 176 VAL A CA 1
ATOM 1402 C C . VAL A 1 176 ? 30.408 33.964 12.122 1.00 7.94 176 VAL A C 1
ATOM 1403 O O . VAL A 1 176 ? 31.479 34.492 11.834 1.00 9.66 176 VAL A O 1
ATOM 1407 N N . VAL A 1 177 ? 29.944 33.921 13.368 1.00 8.53 177 VAL A N 1
ATOM 1408 C CA . VAL A 1 177 ? 30.695 34.507 14.475 1.00 8.70 177 VAL A CA 1
ATOM 1409 C C . VAL A 1 177 ? 32.051 33.821 14.664 1.00 9.54 177 VAL A C 1
ATOM 1410 O O . VAL A 1 177 ? 33.072 34.491 14.847 1.00 9.88 177 VAL A O 1
ATOM 1414 N N . ASP A 1 178 ? 32.057 32.491 14.618 1.00 9.62 178 ASP A N 1
ATOM 1415 C CA . ASP A 1 178 ? 33.289 31.720 14.800 1.00 10.94 178 ASP A CA 1
ATOM 1416 C C . ASP A 1 178 ? 34.235 31.693 13.604 1.00 10.58 178 ASP A C 1
ATOM 1417 O O . ASP A 1 178 ? 35.458 31.630 13.781 1.00 9.85 178 ASP A O 1
ATOM 1422 N N . ARG A 1 179 ? 33.677 31.743 12.396 1.00 10.24 179 ARG A N 1
ATOM 1423 C CA . ARG A 1 179 ? 34.478 31.640 11.178 1.00 9.45 179 ARG A CA 1
ATOM 1424 C C . ARG A 1 179 ? 34.429 32.789 10.168 1.00 9.52 179 ARG A C 1
ATOM 1425 O O . ARG A 1 179 ? 35.324 32.899 9.331 1.00 10.39 179 ARG A O 1
ATOM 1433 N N . GLY A 1 180 ? 33.400 33.628 10.223 1.00 8.21 180 GLY A N 1
ATOM 1434 C CA . GLY A 1 180 ? 33.292 34.693 9.235 1.00 7.54 180 GLY A CA 1
ATOM 1435 C C . GLY A 1 180 ? 33.427 36.148 9.643 1.00 9.13 180 GLY A C 1
ATOM 1436 O O . GLY A 1 180 ? 33.175 37.033 8.828 1.00 10.85 180 GLY A O 1
ATOM 1437 N N . LEU A 1 181 ? 33.815 36.419 10.882 1.00 8.03 181 LEU A N 1
ATOM 1438 C CA . LEU A 1 181 ? 33.967 37.801 11.309 1.00 8.29 181 LEU A CA 1
ATOM 1439 C C . LEU A 1 181 ? 35.415 38.231 11.122 1.00 8.59 181 LEU A C 1
ATOM 1440 O O . LEU A 1 181 ? 35.693 39.373 10.754 1.00 9.14 181 LEU A O 1
ATOM 1445 N N . TYR A 1 182 ? 36.332 37.300 11.358 1.00 8.57 182 TYR A N 1
ATOM 1446 C CA . TYR A 1 182 ? 37.758 37.575 11.221 1.00 9.45 182 TYR A CA 1
ATOM 1447 C C . TYR A 1 182 ? 38.410 36.609 10.242 1.00 9.26 182 TYR A C 1
ATOM 1448 O O . TYR A 1 182 ? 39.633 36.466 10.211 1.00 9.83 182 TYR A O 1
ATOM 1457 N N . GLY A 1 183 ? 37.577 35.953 9.442 1.00 7.61 183 GLY A N 1
ATOM 1458 C CA . GLY A 1 183 ? 38.067 35.013 8.452 1.00 6.85 183 GLY A CA 1
ATOM 1459 C C . GLY A 1 183 ? 37.004 34.753 7.403 1.00 7.12 183 GLY A C 1
ATOM 1460 O O . GLY A 1 183 ? 35.995 35.461 7.349 1.00 7.94 183 GLY A O 1
ATOM 1461 N N . SER A 1 184 ? 37.229 33.745 6.568 1.00 7.36 184 SER A N 1
ATOM 1462 C CA . SER A 1 184 ? 36.282 33.381 5.519 1.00 8.49 184 SER A CA 1
ATOM 1463 C C . SER A 1 184 ? 36.016 31.885 5.607 1.00 9.30 184 SER A C 1
ATOM 1464 O O . SER A 1 184 ? 36.876 31.125 6.054 1.00 10.52 184 SER A O 1
ATOM 1467 N N . PHE A 1 185 ? 34.831 31.458 5.181 1.00 6.97 185 PHE A N 1
ATOM 1468 C CA . PHE A 1 185 ? 34.499 30.043 5.226 1.00 8.20 185 PHE A CA 1
ATOM 1469 C C . PHE A 1 185 ? 33.405 29.676 4.236 1.00 7.16 185 PHE A C 1
ATOM 1470 O O . PHE A 1 185 ? 32.650 30.532 3.775 1.00 8.11 185 PHE A O 1
ATOM 1478 N N . LYS A 1 186 ? 33.340 28.394 3.902 1.00 7.38 186 LYS A N 1
ATOM 1479 C CA . LYS A 1 186 ? 32.311 27.887 3.009 1.00 7.49 186 LYS A CA 1
ATOM 1480 C C . LYS A 1 186 ? 31.350 27.154 3.934 1.00 7.79 186 LYS A C 1
ATOM 1481 O O . LYS A 1 186 ? 31.776 26.407 4.813 1.00 9.11 186 LYS A O 1
ATOM 1487 N N . PRO A 1 187 ? 30.039 27.376 3.761 1.00 7.53 187 PRO A N 1
ATOM 1488 C CA . PRO A 1 187 ? 29.003 26.744 4.590 1.00 8.21 187 PRO A CA 1
ATOM 1489 C C . PRO A 1 187 ? 29.032 25.220 4.572 1.00 8.93 187 PRO A C 1
ATOM 1490 O O . PRO A 1 187 ? 29.052 24.606 3.502 1.00 8.37 187 PRO A O 1
ATOM 1494 N N . ASN A 1 188 ? 29.032 24.612 5.760 1.00 8.42 188 ASN A N 1
ATOM 1495 C CA . ASN A 1 188 ? 29.074 23.160 5.853 1.00 9.36 188 ASN A CA 1
ATOM 1496 C C . ASN A 1 188 ? 27.729 22.512 5.547 1.00 9.39 188 ASN A C 1
ATOM 1497 O O . ASN A 1 188 ? 26.739 23.199 5.293 1.00 9.60 188 ASN A O 1
ATOM 1502 N N . PHE A 1 189 ? 27.705 21.182 5.560 1.00 9.45 189 PHE A N 1
ATOM 1503 C CA . PHE A 1 189 ? 26.498 20.426 5.250 1.00 8.54 189 PHE A CA 1
ATOM 1504 C C . PHE A 1 189 ? 25.284 20.788 6.094 1.00 7.02 189 PHE A C 1
ATOM 1505 O O . PHE A 1 189 ? 24.163 20.785 5.588 1.00 5.95 189 PHE A O 1
ATOM 1513 N N . LYS A 1 190 ? 25.499 21.087 7.373 1.00 7.30 190 LYS A N 1
ATOM 1514 C CA . LYS A 1 190 ? 24.389 21.439 8.254 1.00 7.08 190 LYS A CA 1
ATOM 1515 C C . LYS A 1 190 ? 23.831 22.819 7.932 1.00 7.31 190 LYS A C 1
ATOM 1516 O O . LYS A 1 190 ? 22.613 23.014 7.909 1.00 5.93 190 LYS A O 1
ATOM 1522 N N . VAL A 1 191 ? 24.719 23.778 7.694 1.00 5.94 191 VAL A N 1
ATOM 1523 C CA . VAL A 1 191 ? 24.280 25.128 7.353 1.00 6.27 191 VAL A CA 1
ATOM 1524 C C . VAL A 1 191 ? 23.350 25.051 6.142 1.00 5.19 191 VAL A C 1
ATOM 1525 O O . VAL A 1 191 ? 22.236 25.575 6.164 1.00 4.50 191 VAL A O 1
ATOM 1529 N N . LEU A 1 192 ? 23.807 24.373 5.097 1.00 6.77 192 LEU A N 1
ATOM 1530 C CA . LEU A 1 192 ? 23.022 24.219 3.877 1.00 8.58 192 LEU A CA 1
ATOM 1531 C C . LEU A 1 192 ? 21.706 23.477 4.107 1.00 7.38 192 LEU A C 1
ATOM 1532 O O . LEU A 1 192 ? 20.674 23.847 3.547 1.00 6.50 192 LEU A O 1
ATOM 1537 N N . ASN A 1 193 ? 21.737 22.444 4.943 1.00 5.43 193 ASN A N 1
ATOM 1538 C CA . ASN A 1 193 ? 20.534 21.664 5.220 1.00 6.39 193 ASN A CA 1
ATOM 1539 C C . ASN A 1 193 ? 19.471 22.504 5.930 1.00 5.61 193 ASN A C 1
ATOM 1540 O O . ASN A 1 193 ? 18.289 22.444 5.586 1.00 6.76 193 ASN A O 1
ATOM 1545 N N . LEU A 1 194 ? 19.890 23.283 6.923 1.00 5.42 194 LEU A N 1
ATOM 1546 C CA . LEU A 1 194 ? 18.955 24.134 7.655 1.00 5.05 194 LEU A CA 1
ATOM 1547 C C . LEU A 1 194 ? 18.341 25.162 6.709 1.00 4.61 194 LEU A C 1
ATOM 1548 O O . LEU A 1 194 ? 17.136 25.419 6.755 1.00 4.63 194 LEU A O 1
ATOM 1553 N N . GLU A 1 195 ? 19.169 25.743 5.844 1.00 4.62 195 GLU A N 1
ATOM 1554 C CA . GLU A 1 195 ? 18.688 26.728 4.879 1.00 4.96 195 GLU A CA 1
ATOM 1555 C C . GLU A 1 195 ? 17.592 26.130 3.995 1.00 6.01 195 GLU A C 1
ATOM 1556 O O . GLU A 1 195 ? 16.613 26.801 3.664 1.00 5.64 195 GLU A O 1
ATOM 1562 N N . ASN A 1 196 ? 17.757 24.866 3.621 1.00 6.14 196 ASN A N 1
ATOM 1563 C CA . ASN A 1 196 ? 16.784 24.197 2.766 1.00 6.90 196 ASN A CA 1
ATOM 1564 C C . ASN A 1 196 ? 15.527 23.727 3.487 1.00 8.43 196 ASN A C 1
ATOM 1565 O O . ASN A 1 196 ? 14.559 23.337 2.831 1.00 10.35 196 ASN A O 1
ATOM 1570 N N . ASN A 1 197 ? 15.526 23.762 4.818 1.00 6.93 197 ASN A N 1
ATOM 1571 C CA . ASN A 1 197 ? 14.374 23.268 5.571 1.00 8.31 197 ASN A CA 1
ATOM 1572 C C . ASN A 1 197 ? 13.729 24.181 6.609 1.00 7.25 197 ASN A C 1
ATOM 1573 O O . ASN A 1 197 ? 13.032 23.697 7.501 1.00 8.27 197 ASN A O 1
ATOM 1578 N N . TRP A 1 198 ? 13.927 25.488 6.500 1.00 5.42 198 TRP A N 1
ATOM 1579 C CA . TRP A 1 198 ? 13.338 26.396 7.482 1.00 6.44 198 TRP A CA 1
ATOM 1580 C C . TRP A 1 198 ? 11.828 26.223 7.622 1.00 6.66 198 TRP A C 1
ATOM 1581 O O . TRP A 1 198 ? 11.308 26.126 8.737 1.00 6.34 198 TRP A O 1
ATOM 1592 N N . GLY A 1 199 ? 11.126 26.194 6.492 1.00 5.70 199 GLY A N 1
ATOM 1593 C CA . GLY A 1 199 ? 9.684 26.038 6.517 1.00 7.16 199 GLY A CA 1
ATOM 1594 C C . GLY A 1 199 ? 9.226 24.752 7.178 1.00 8.41 199 GLY A C 1
ATOM 1595 O O . GLY A 1 199 ? 8.337 24.772 8.031 1.00 8.89 199 GLY A O 1
ATOM 1596 N N . ASP A 1 200 ? 9.829 23.631 6.789 1.00 8.87 200 ASP A N 1
ATOM 1597 C CA . ASP A 1 200 ? 9.467 22.336 7.356 1.00 10.38 200 ASP A CA 1
ATOM 1598 C C . ASP A 1 200 ? 9.789 22.216 8.841 1.00 9.10 200 ASP A C 1
ATOM 1599 O O . ASP A 1 200 ? 9.012 21.636 9.602 1.00 7.12 200 ASP A O 1
ATOM 1604 N N . ILE A 1 201 ? 10.935 22.753 9.252 1.00 6.10 201 ILE A N 1
ATOM 1605 C CA . ILE A 1 201 ? 11.331 22.706 10.656 1.00 4.97 201 ILE A CA 1
ATOM 1606 C C . ILE A 1 201 ? 10.345 23.524 11.486 1.00 5.78 201 ILE A C 1
ATOM 1607 O O . ILE A 1 201 ? 9.952 23.116 12.577 1.00 5.30 201 ILE A O 1
ATOM 1612 N N . SER A 1 202 ? 9.936 24.671 10.954 1.00 3.63 202 SER A N 1
ATOM 1613 C CA . SER A 1 202 ? 9.000 25.547 11.653 1.00 5.33 202 SER A CA 1
ATOM 1614 C C . SER A 1 202 ? 7.623 24.903 11.807 1.00 4.79 202 SER A C 1
ATOM 1615 O O . SER A 1 202 ? 7.008 24.978 12.876 1.00 6.03 202 SER A O 1
ATOM 1618 N N . ASP A 1 203 ? 7.138 24.261 10.749 1.00 5.01 203 ASP A N 1
ATOM 1619 C CA . ASP A 1 203 ? 5.833 23.607 10.814 1.00 6.60 203 ASP A CA 1
ATOM 1620 C C . ASP A 1 203 ? 5.860 22.448 11.808 1.00 5.99 203 ASP A C 1
ATOM 1621 O O . ASP A 1 203 ? 4.883 22.204 12.515 1.00 5.79 203 ASP A O 1
ATOM 1626 N N . ALA A 1 204 ? 6.981 21.735 11.859 1.00 6.07 204 ALA A N 1
ATOM 1627 C CA . ALA A 1 204 ? 7.127 20.606 12.775 1.00 5.35 204 ALA A CA 1
ATOM 1628 C C . ALA A 1 204 ? 7.050 21.071 14.226 1.00 5.45 204 ALA A C 1
ATOM 1629 O O . ALA A 1 204 ? 6.419 20.428 15.066 1.00 4.19 204 ALA A O 1
ATOM 1631 N N . ILE A 1 205 ? 7.708 22.185 14.523 1.00 4.83 205 ILE A N 1
ATOM 1632 C CA . ILE A 1 205 ? 7.693 22.708 15.881 1.00 5.43 205 ILE A CA 1
ATOM 1633 C C . ILE A 1 205 ? 6.291 23.195 16.230 1.00 5.24 205 ILE A C 1
ATOM 1634 O O . ILE A 1 205 ? 5.817 22.985 17.343 1.00 4.48 205 ILE A O 1
ATOM 1639 N N . HIS A 1 206 ? 5.613 23.827 15.276 1.00 5.21 206 HIS A N 1
ATOM 1640 C CA . HIS A 1 206 ? 4.252 24.296 15.525 1.00 6.17 206 HIS A CA 1
ATOM 1641 C C . HIS A 1 206 ? 3.324 23.122 15.821 1.00 5.60 206 HIS A C 1
ATOM 1642 O O . HIS A 1 206 ? 2.466 23.197 16.703 1.00 5.82 206 HIS A O 1
ATOM 1649 N N . LYS A 1 207 ? 3.493 22.039 15.075 1.00 6.20 207 LYS A N 1
ATOM 1650 C CA . LYS A 1 207 ? 2.656 20.859 15.260 1.00 7.26 207 LYS A CA 1
ATOM 1651 C C . LYS A 1 207 ? 2.873 20.214 16.629 1.00 7.29 207 LYS A C 1
ATOM 1652 O O . LYS A 1 207 ? 1.961 19.598 17.181 1.00 7.29 207 LYS A O 1
ATOM 1658 N N . SER A 1 208 ? 4.075 20.365 17.177 1.00 6.63 208 SER A N 1
ATOM 1659 C CA . SER A 1 208 ? 4.402 19.782 18.477 1.00 6.17 208 SER A CA 1
ATOM 1660 C C . SER A 1 208 ? 3.808 20.574 19.640 1.00 5.98 208 SER A C 1
ATOM 1661 O O . SER A 1 208 ? 3.739 20.074 20.759 1.00 5.18 208 SER A O 1
ATOM 1664 N N . SER A 1 209 ? 3.393 21.808 19.373 1.00 7.14 209 SER A N 1
ATOM 1665 C CA . SER A 1 209 ? 2.819 22.655 20.415 1.00 8.01 209 SER A CA 1
ATOM 1666 C C . SER A 1 209 ? 1.425 22.150 20.769 1.00 9.44 209 SER A C 1
ATOM 1667 O O . SER A 1 209 ? 0.711 21.622 19.911 1.00 10.68 209 SER A O 1
ATOM 1672 N N . PRO A 1 210 ? 0.996 22.349 22.026 1.00 9.79 210 PRO A N 1
ATOM 1673 C CA . PRO A 1 210 ? 1.695 23.008 23.134 1.00 9.47 210 PRO A CA 1
ATOM 1674 C C . PRO A 1 210 ? 2.594 22.172 24.055 1.00 9.33 210 PRO A C 1
ATOM 1675 O O . PRO A 1 210 ? 3.350 22.741 24.846 1.00 9.01 210 PRO A O 1
ATOM 1679 N N . GLN A 1 211 ? 2.529 20.845 23.988 1.00 9.41 211 GLN A N 1
ATOM 1680 C CA . GLN A 1 211 ? 3.390 20.064 24.872 1.00 10.29 211 GLN A CA 1
ATOM 1681 C C . GLN A 1 211 ? 4.862 20.310 24.565 1.00 9.38 211 GLN A C 1
ATOM 1682 O O . GLN A 1 211 ? 5.723 20.180 25.436 1.00 9.40 211 GLN A O 1
ATOM 1688 N N . CYS A 1 212 ? 5.140 20.670 23.317 1.00 9.00 212 CYS A N 1
ATOM 1689 C CA . CYS A 1 212 ? 6.492 20.988 22.880 1.00 7.60 212 CYS A CA 1
ATOM 1690 C C . CYS A 1 212 ? 7.573 19.986 23.246 1.00 7.11 212 CYS A C 1
ATOM 1691 O O . CYS A 1 212 ? 8.632 20.354 23.757 1.00 6.85 212 CYS A O 1
ATOM 1694 N N . THR A 1 213 ? 7.306 18.714 22.988 1.00 8.16 213 THR A N 1
ATOM 1695 C CA . THR A 1 213 ? 8.290 17.682 23.252 1.00 7.30 213 THR A CA 1
ATOM 1696 C C . THR A 1 213 ? 8.449 16.851 21.987 1.00 8.18 213 THR A C 1
ATOM 1697 O O . THR A 1 213 ? 9.382 17.057 21.211 1.00 10.40 213 THR A O 1
ATOM 1701 N N . THR A 1 214 ? 7.515 15.938 21.764 1.00 7.63 214 THR A N 1
ATOM 1702 C CA . THR A 1 214 ? 7.562 15.055 20.604 1.00 9.46 214 THR A CA 1
ATOM 1703 C C . THR A 1 214 ? 7.298 15.709 19.248 1.00 7.28 214 THR A C 1
ATOM 1704 O O . THR A 1 214 ? 6.373 16.510 19.094 1.00 6.81 214 THR A O 1
ATOM 1708 N N . ILE A 1 215 ? 8.129 15.349 18.272 1.00 7.89 215 ILE A N 1
ATOM 1709 C CA . ILE A 1 215 ? 8.009 15.829 16.894 1.00 6.52 215 ILE A CA 1
ATOM 1710 C C . ILE A 1 215 ? 7.779 14.580 16.046 1.00 6.16 215 ILE A C 1
ATOM 1711 O O . ILE A 1 215 ? 8.687 13.760 15.883 1.00 6.53 215 ILE A O 1
ATOM 1716 N N . ASN A 1 216 ? 6.564 14.432 15.525 1.00 5.79 216 ASN A N 1
ATOM 1717 C CA . ASN A 1 216 ? 6.216 13.269 14.714 1.00 6.31 216 ASN A CA 1
ATOM 1718 C C . ASN A 1 216 ? 5.260 13.643 13.581 1.00 6.53 216 ASN A C 1
ATOM 1719 O O . ASN A 1 216 ? 4.242 14.286 13.818 1.00 6.66 216 ASN A O 1
ATOM 1724 N N . PRO A 1 217 ? 5.579 13.255 12.330 1.00 7.51 217 PRO A N 1
ATOM 1725 C CA . PRO A 1 217 ? 6.753 12.498 11.875 1.00 6.73 217 PRO A CA 1
ATOM 1726 C C . PRO A 1 217 ? 8.037 13.248 12.199 1.00 7.19 217 PRO A C 1
ATOM 1727 O O . PRO A 1 217 ? 8.028 14.469 12.353 1.00 7.24 217 PRO A O 1
ATOM 1731 N N . ALA A 1 218 ? 9.142 12.516 12.280 1.00 6.89 218 ALA A N 1
ATOM 1732 C CA . ALA A 1 218 ? 10.431 13.115 12.602 1.00 7.87 218 ALA A CA 1
ATOM 1733 C C . ALA A 1 218 ? 11.036 13.926 11.457 1.00 8.07 218 ALA A C 1
ATOM 1734 O O . ALA A 1 218 ? 10.763 13.673 10.286 1.00 10.61 218 ALA A O 1
ATOM 1736 N N . LEU A 1 219 ? 11.861 14.908 11.809 1.00 7.93 219 LEU A N 1
ATOM 1737 C CA . LEU A 1 219 ? 12.543 15.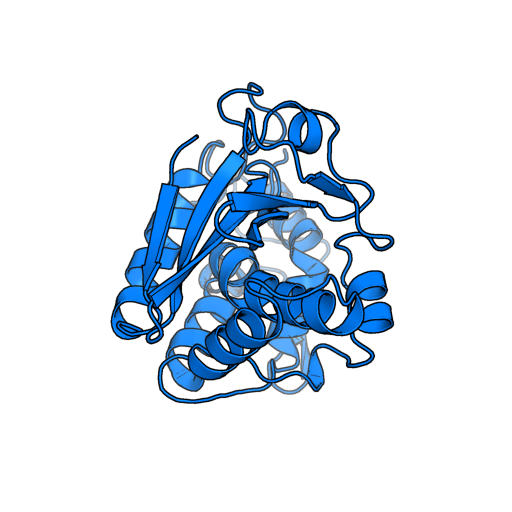729 10.811 1.00 7.95 219 LEU A CA 1
ATOM 1738 C C . LEU A 1 219 ? 13.803 14.978 10.401 1.00 9.67 219 LEU A C 1
ATOM 1739 O O . LEU A 1 219 ? 14.575 14.544 11.255 1.00 10.30 219 LEU A O 1
ATOM 1744 N N . GLN A 1 220 ? 14.002 14.816 9.098 1.00 9.22 220 GLN A N 1
ATOM 1745 C CA . GLN A 1 220 ? 15.175 14.114 8.587 1.00 10.65 220 GLN A CA 1
ATOM 1746 C C . GLN A 1 220 ? 16.190 15.174 8.178 1.00 10.86 220 GLN A C 1
ATOM 1747 O O . GLN A 1 220 ? 16.176 15.652 7.044 1.00 13.35 220 GLN A O 1
ATOM 1753 N N . LEU A 1 221 ? 17.068 15.538 9.110 1.00 11.08 221 LEU A N 1
ATOM 1754 C CA . LEU A 1 221 ? 18.070 16.566 8.862 1.00 10.13 221 LEU A CA 1
ATOM 1755 C C . LEU A 1 221 ? 19.480 16.013 8.648 1.00 11.74 221 LEU A C 1
ATOM 1756 O O . LEU A 1 221 ? 19.674 14.797 8.576 1.00 10.38 221 LEU A O 1
ATOM 1761 N N . ILE A 1 222 ? 20.455 16.914 8.542 1.00 11.76 222 ILE A N 1
ATOM 1762 C CA . ILE A 1 222 ? 21.848 16.538 8.300 1.00 12.82 222 ILE A CA 1
ATOM 1763 C C . ILE A 1 222 ? 22.819 17.221 9.264 1.00 13.39 222 ILE A C 1
ATOM 1764 O O . ILE A 1 222 ? 22.683 18.410 9.558 1.00 12.79 222 ILE A O 1
ATOM 1769 N N . SER A 1 223 ? 23.805 16.463 9.743 1.00 13.01 223 SER A N 1
ATOM 1770 C CA . SER A 1 223 ? 24.803 16.979 10.680 1.00 12.32 223 SER A CA 1
ATOM 1771 C C . SER A 1 223 ? 25.923 17.726 9.961 1.00 12.89 223 SER A C 1
ATOM 1772 O O . SER A 1 223 ? 26.027 17.683 8.735 1.00 13.10 223 SER A O 1
ATOM 1775 N N . PRO A 1 224 ? 26.789 18.417 10.722 1.00 14.17 224 PRO A N 1
ATOM 1776 C CA . PRO A 1 224 ? 27.904 19.170 10.133 1.00 14.94 224 PRO A CA 1
ATOM 1777 C C . PRO A 1 224 ? 28.845 18.314 9.280 1.00 17.05 224 PRO A C 1
ATOM 1778 O O . PRO A 1 224 ? 29.511 18.823 8.372 1.00 17.86 224 PRO A O 1
ATOM 1782 N N . SER A 1 225 ? 28.898 17.017 9.574 1.00 17.42 225 SER A N 1
ATOM 1783 C CA . SER A 1 225 ? 29.763 16.095 8.842 1.00 18.62 225 SER A CA 1
ATOM 1784 C C . SER A 1 225 ? 29.032 15.325 7.740 1.00 18.93 225 SER A C 1
ATOM 1785 O O . SER A 1 225 ? 29.560 14.352 7.196 1.00 19.42 225 SER A O 1
ATOM 1790 N N . ASN A 1 226 ? 27.818 15.765 7.426 1.00 16.99 226 ASN A N 1
ATOM 1791 C CA . ASN A 1 226 ? 26.994 15.159 6.384 1.00 18.24 226 ASN A CA 1
ATOM 1792 C C . ASN A 1 226 ? 26.366 13.818 6.764 1.00 17.53 226 ASN A C 1
ATOM 1793 O O . ASN A 1 226 ? 26.015 13.025 5.891 1.00 18.59 226 ASN A O 1
ATOM 1798 N N . ASP A 1 227 ? 26.221 13.565 8.059 1.00 17.60 227 ASP A N 1
ATOM 1799 C CA . ASP A 1 227 ? 25.612 12.321 8.514 1.00 18.15 227 ASP A CA 1
ATOM 1800 C C . ASP A 1 227 ? 24.145 12.570 8.846 1.00 18.53 227 ASP A C 1
ATOM 1801 O O . ASP A 1 227 ? 23.757 13.691 9.180 1.00 15.57 227 ASP A O 1
ATOM 1806 N N . PRO A 1 228 ? 23.305 11.527 8.745 1.00 18.79 228 PRO A N 1
ATOM 1807 C CA . PRO A 1 228 ? 21.879 11.672 9.047 1.00 18.26 228 PRO A CA 1
ATOM 1808 C C . PRO A 1 228 ? 21.662 12.165 10.474 1.00 17.77 228 PRO A C 1
ATOM 1809 O O . PRO A 1 228 ? 22.315 11.699 11.407 1.00 17.91 228 PRO A O 1
ATOM 1813 N N . TRP A 1 229 ? 20.749 13.116 10.635 1.00 17.11 229 TRP A N 1
ATOM 1814 C CA . TRP A 1 229 ? 20.423 13.664 11.948 1.00 16.08 229 TRP A CA 1
ATOM 1815 C C . TRP A 1 229 ? 18.903 13.661 12.068 1.00 15.32 229 TRP A C 1
ATOM 1816 O O . TRP A 1 229 ? 18.232 14.572 11.584 1.00 15.45 229 TRP A O 1
ATOM 1827 N N . VAL A 1 230 ? 18.366 12.618 12.696 1.00 13.67 230 VAL A N 1
ATOM 1828 C CA . VAL A 1 230 ? 16.922 12.479 12.866 1.00 12.35 230 VAL A CA 1
ATOM 1829 C C . VAL A 1 230 ? 16.438 13.160 14.139 1.00 11.79 230 VAL A C 1
ATOM 1830 O O . VAL A 1 230 ? 16.829 12.795 15.249 1.00 12.11 230 VAL A O 1
ATOM 1834 N N . VAL A 1 231 ? 15.572 14.151 13.962 1.00 9.05 231 VAL A N 1
ATOM 1835 C CA . VAL A 1 231 ? 15.040 14.925 15.074 1.00 9.17 231 VAL A CA 1
ATOM 1836 C C . VAL A 1 231 ? 13.589 14.584 15.394 1.00 8.82 231 VAL A C 1
ATOM 1837 O O . VAL A 1 231 ? 12.706 14.767 14.558 1.00 8.96 231 VAL A O 1
ATOM 1841 N N . ASN A 1 232 ? 13.348 14.090 16.608 1.00 8.15 232 ASN A N 1
ATOM 1842 C CA . ASN A 1 232 ? 11.995 13.751 17.033 1.00 7.91 232 ASN A CA 1
ATOM 1843 C C . ASN A 1 232 ? 11.640 14.432 18.353 1.00 8.05 232 ASN A C 1
ATOM 1844 O O . ASN A 1 232 ? 10.650 14.087 18.998 1.00 7.96 232 ASN A O 1
ATOM 1849 N N . LYS A 1 233 ? 12.453 15.409 18.742 1.00 9.60 233 LYS A N 1
ATOM 1850 C CA . LYS A 1 233 ? 12.237 16.156 19.977 1.00 11.14 233 LYS A CA 1
ATOM 1851 C C . LYS A 1 233 ? 12.600 17.626 19.810 1.00 9.55 233 LYS A C 1
ATOM 1852 O O . LYS A 1 233 ? 13.647 17.957 19.263 1.00 8.41 233 LYS A O 1
ATOM 1858 N N . VAL A 1 234 ? 11.724 18.505 20.285 1.00 9.79 234 VAL A N 1
ATOM 1859 C CA . VAL A 1 234 ? 11.956 19.938 20.180 1.00 9.60 234 VAL A CA 1
ATOM 1860 C C . VAL A 1 234 ? 13.302 20.334 20.781 1.00 9.78 234 VAL A C 1
ATOM 1861 O O . VAL A 1 234 ? 14.022 21.149 20.211 1.00 8.96 234 VAL A O 1
ATOM 1865 N N . SER A 1 235 ? 13.644 19.746 21.924 1.00 10.13 235 SER A N 1
ATOM 1866 C CA . SER A 1 235 ? 14.903 20.060 22.604 1.00 10.42 235 SER A CA 1
ATOM 1867 C C . SER A 1 235 ? 16.145 19.779 21.763 1.00 10.53 235 SER A C 1
ATOM 1868 O O . SER A 1 235 ? 17.221 20.326 22.024 1.00 10.73 235 SER A O 1
ATOM 1871 N N . GLN A 1 236 ? 16.000 18.931 20.753 1.00 9.55 236 GLN A N 1
ATOM 1872 C CA . GLN A 1 236 ? 17.118 18.591 19.886 1.00 10.51 236 GLN A CA 1
ATOM 1873 C C . GLN A 1 236 ? 17.405 19.667 18.844 1.00 10.37 236 GLN A C 1
ATOM 1874 O O . GLN A 1 236 ? 18.547 19.846 18.421 1.00 11.21 236 GLN A O 1
ATOM 1880 N N . ILE A 1 237 ? 16.374 20.398 18.442 1.00 8.95 237 ILE A N 1
ATOM 1881 C CA . ILE A 1 237 ? 16.540 21.409 17.405 1.00 8.67 237 ILE A CA 1
ATOM 1882 C C . ILE A 1 237 ? 16.333 22.856 17.872 1.00 8.79 237 ILE A C 1
ATOM 1883 O O . ILE A 1 237 ? 16.813 23.793 17.236 1.00 7.24 237 ILE A O 1
ATOM 1888 N N . SER A 1 238 ? 15.638 23.043 18.989 1.00 8.27 238 SER A N 1
ATOM 1889 C CA . SER A 1 238 ? 15.381 24.386 19.494 1.00 8.50 238 SER A CA 1
ATOM 1890 C C . SER A 1 238 ? 16.641 25.243 19.690 1.00 8.95 238 SER A C 1
ATOM 1891 O O . SER A 1 238 ? 16.619 26.445 19.424 1.00 8.56 238 SER A O 1
ATOM 1896 N N . PRO A 1 239 ? 17.754 24.643 20.150 1.00 8.67 239 PRO A N 1
ATOM 1897 C CA . PRO A 1 239 ? 18.972 25.442 20.349 1.00 8.54 239 PRO A CA 1
ATOM 1898 C C . PRO A 1 239 ? 19.550 26.054 19.069 1.00 7.93 239 PRO A C 1
ATOM 1899 O O . PRO A 1 239 ? 20.303 27.028 19.130 1.00 8.62 239 PRO A O 1
ATOM 1903 N N . ASP A 1 240 ? 19.216 25.477 17.918 1.00 6.66 240 ASP A N 1
ATOM 1904 C CA . ASP A 1 240 ? 19.720 25.990 16.644 1.00 7.09 240 ASP A CA 1
ATOM 1905 C C . ASP A 1 240 ? 18.789 27.017 16.006 1.00 6.79 240 ASP A C 1
ATOM 1906 O O . ASP A 1 240 ? 19.142 27.635 15.000 1.00 6.73 240 ASP A O 1
ATOM 1911 N N . MET A 1 241 ? 17.608 27.207 16.587 1.00 5.96 241 MET A N 1
ATOM 1912 C CA . MET A 1 241 ? 16.624 28.135 16.024 1.00 4.72 241 MET A CA 1
ATOM 1913 C C . MET A 1 241 ? 16.682 29.576 16.520 1.00 5.58 241 MET A C 1
ATOM 1914 O O . MET A 1 241 ? 16.820 29.830 17.719 1.00 5.97 241 MET A O 1
ATOM 1919 N N . GLY A 1 242 ? 16.558 30.511 15.579 1.00 4.01 242 GLY A N 1
ATOM 1920 C CA . GLY A 1 242 ? 16.566 31.928 15.905 1.00 5.77 242 GLY A CA 1
ATOM 1921 C C . GLY A 1 242 ? 15.149 32.484 15.867 1.00 5.24 242 GLY A C 1
ATOM 1922 O O . GLY A 1 242 ? 14.726 33.211 16.768 1.00 6.84 242 GLY A O 1
ATOM 1923 N N . ILE A 1 243 ? 14.421 32.156 14.807 1.00 4.24 243 ILE A N 1
ATOM 1924 C CA . ILE A 1 243 ? 13.029 32.587 14.656 1.00 3.94 243 ILE A CA 1
ATOM 1925 C C . ILE A 1 243 ? 12.347 31.628 13.683 1.00 5.28 243 ILE A C 1
ATOM 1926 O O . ILE A 1 243 ? 12.944 31.219 12.681 1.00 5.97 243 ILE A O 1
ATOM 1931 N N . LEU A 1 244 ? 11.109 31.255 14.000 1.00 4.37 244 LEU A N 1
ATOM 1932 C CA . LEU A 1 244 ? 10.343 30.324 13.175 1.00 5.15 244 LEU A CA 1
ATOM 1933 C C . LEU A 1 244 ? 9.418 31.005 12.181 1.00 5.04 244 LEU A C 1
ATOM 1934 O O . LEU A 1 244 ? 9.024 32.160 12.358 1.00 5.20 244 LEU A O 1
ATOM 1939 N N . LYS A 1 245 ? 9.062 30.268 11.134 1.00 6.17 245 LYS A N 1
ATOM 1940 C CA . LYS A 1 245 ? 8.147 30.777 10.124 1.00 6.74 245 LYS A CA 1
ATOM 1941 C C . LYS A 1 245 ? 6.737 30.688 10.693 1.00 6.39 245 LYS A C 1
ATOM 1942 O O . LYS A 1 245 ? 6.444 29.826 11.525 1.00 6.32 245 LYS A O 1
ATOM 1948 N N . PHE A 1 246 ? 5.877 31.593 10.240 1.00 6.32 246 PHE A N 1
ATOM 1949 C CA . PHE A 1 246 ? 4.485 31.656 10.676 1.00 10.43 246 PHE A CA 1
ATOM 1950 C C . PHE A 1 246 ? 3.759 30.329 10.490 1.00 15.15 246 PHE A C 1
ATOM 1951 O O . PHE A 1 246 ? 4.268 29.444 9.796 1.00 12.43 246 PHE A O 1
ATOM 1959 N N . LYS A 1 247 ? 2.574 30.219 11.107 1.00 21.81 247 LYS A N 1
ATOM 1960 C CA . LYS A 1 247 ? 1.697 29.044 11.014 1.00 29.79 247 LYS A CA 1
ATOM 1961 C C . LYS A 1 247 ? 1.090 28.517 12.313 1.00 33.68 247 LYS A C 1
ATOM 1962 O O . LYS A 1 247 ? 1.592 28.762 13.396 1.00 36.17 247 LYS A O 1
ATOM 1968 N N . SER A 1 248 ? 0.005 27.761 12.171 1.00 38.65 248 SER A N 1
ATOM 1969 C CA . SER A 1 248 ? -0.731 27.137 13.277 1.00 42.51 248 SER A CA 1
ATOM 1970 C C . SER A 1 248 ? -0.459 27.773 14.641 1.00 44.35 248 SER A C 1
ATOM 1971 O O . SER A 1 248 ? -1.370 28.457 15.154 1.00 45.85 248 SER A O 1
#

B-factor: mean 12.81, std 9.21, range [1.87, 53.19]

Sequence (248 aa):
YNTVSFNLGEAYEYPTFIQDLRNELAKGTPVCQLPVTLQTIADDKRFVLVDITTTSKKTVKVAIDVTDVYVVGYQDKWDGKDRAVFLDKVPTVATSKLFPGVTNRVTLTFDGSYQKLVNAAKVDRKDLELGVYKLEFSIEAIHGKTINGQEIAKFFLIVIQMVSEAARFKYIETEVVDRGLYGSFKPNFKVLNLENNWGDISDAIHKSSPQCTTINPALQLISPSNDPWVVNKVSQISPDMGILKFKS

Radius of gyration: 17.75 Å; Cα contacts (8 Å, |Δi|>4): 484; chains: 1; bounding box: 39×48×40 Å

Solvent-accessible surface area: 11409 Å² total; per-residue (Å²): 91,90,66,12,78,8,53,8,46,73,10,138,70,2,51,77,7,0,82,64,0,10,91,42,0,44,74,16,117,91,14,23,181,18,43,5,2,63,106,108,30,58,66,110,121,45,5,2,25,0,23,0,34,2,92,40,176,61,44,0,75,1,0,0,1,3,6,26,0,129,10,3,0,2,22,3,90,97,120,70,135,49,8,0,0,2,3,45,168,31,45,108,21,0,48,77,89,2,13,117,77,20,124,56,85,33,97,11,135,20,34,31,54,38,113,104,0,15,96,24,2,164,38,67,31,119,74,16,64,3,0,10,165,62,2,18,130,2,0,51,28,7,19,33,97,102,68,74,29,74,52,2,0,42,0,0,0,4,1,14,0,1,5,0,2,0,0,15,0,95,36,3,21,68,15,0,48,104,126,0,16,177,37,51,22,114,7,37,105,18,1,29,12,0,13,90,35,14,23,87,0,0,59,16,0,7,140,15,38,125,147,32,79,87,4,104,103,31,18,126,6,56,22,64,76,74,78,122,56,79,0,71,87,8,74,60,0,28,88,20,0,3,0,0,33,34,121,133

Organism: NCBI:txid146096

InterPro domains:
  IPR001574 Ribosome-inactivating protein [PF00161] (37-231)
  IPR001574 Ribosome-inactivating protein [PTHR33453] (36-235)
  IPR016138 Ribosome-inactivating protein, subdomain 1 [G3DSA:3.40.420.10] (27-193)
  IPR016139 Ribosome-inactivating protein, subdomain 2 [G3DSA:4.10.470.10] (194-274)
  IPR017988 Ribosome-inactivating protein conserved site [PS00275] (186-202)
  IPR017989 Ribosome-inactivating protein type 1/2 [PR00396] (38-51)
  IPR017989 Ribosome-inactivating protein type 1/2 [PR00396] (85-100)
  IPR017989 Ribosome-inactivating protein type 1/2 [PR00396] (151-165)
  IPR017989 Ribosome-inactivating protein type 1/2 [PR00396] (182-202)
  IPR017989 Ribosome-inactivating protein type 1/2 [PR00396] (215-232)
  IPR036041 Ribosome-inactivating protein superfamily [SSF56371] (30-272)

Secondary structure (DSSP, 8-state):
--EEEEETT-GGGHHHHHHHHHHHH--S--BTTB-B--S---GGGSEEEEEEE-TTS-EEEEEEETTTTEEEEEEEEETTEEEEEEEET--HHHHHHSSTT---EEEEEEESSHHHHHHHHTS-GGGS-BSHHHHHHHHHHHTTS---HHHHHHHHHHHIIIIIIHHHBHHHHHHIIIIISSS-B---HHHHHHHHTHHHHHHHHHHHTTT--EEEEEEEEE-TTS-EEEEEEHHHHGGGBS-BPP--

CATH classification: 3.40.420.10 (+1 more: 4.10.470.10)

Foldseek 3Di:
DAEQEDELVCLVCLVVSLLVVLVLLQPDDDAPNFGEGAQDDDLVSQWYWYWYAYPVGFIKIWIAGSQQRATFWIWGDAPRAIATEGEPPDDPSCVVPPPPPRDRYHYDPHHLDQVRLCVQLVHHLQPQKEASVSLNVLCVVPHRDDDRRNSVSSNSSRCCQSHSLVSFWVQSSVCCVVAHSPHIDRDAQQSVQCVVCQQVVQVQQNVCPPVQFFRPPWDFTADRVGDTDTGGTNVVRVNTGNYHRDDD

Nearest PDB structures (foldseek):
  3ctk-assembly1_A  TM=1.004E+00  e=1.756E-56  unclassified
  5z3j-assembly1_A  TM=9.056E-01  e=4.885E-24  Abrus precatorius
  1abr-assembly1_A  TM=8.991E-01  e=1.034E-23  Abrus precatorius
  3hiw-assembly2_B  TM=8.728E-01  e=8.664E-23  Saponaria officinalis
  3hiq-assembly2_B  TM=8.700E-01  e=6.017E-22  Saponaria officinalis